Protein AF-0000000083214725 (afdb_homodimer)

Radius of gyration: 31.29 Å; Cα contacts (8 Å, |Δi|>4): 418; chains: 2; bounding box: 48×123×100 Å

InterPro domains:
  IPR000529 Small ribosomal subunit protein bS6 [PF01250] (6-97)
  IPR014717 Translation elongation factor EF1B/small ribosomal subunit protein bS6 [G3DSA:3.30.70.60] (1-116)
  IPR035980 Small ribosomal subunit protein bS6 superfamily [SSF54995] (1-102)

Foldseek 3Di:
DFKKKKKFWFADDPDCVVVVVLVVVLQCLQVVQPKFWDDKDWPAKDFDPPLQDQVPDDPVRDGITTIMMTMMGHDPVSVVVSVVVLVPDRGTRDMFMDGPPDDPPPRVPPPPCVVPPVVPPVPPVPPPPPVPPPDDVDDPDDDD/DFKKKKKFWFADDPDCVVVVVLVVVLQCLQVVQPKFWDDKDWPAKDFDPDQQDQVPDDPVRDGITTIMMTMMGHDPVSVVVSVVVLVPDRGTRDMAMDGPPDDPPPRVPPPPCVVPPVPVPVPPVPPPPPVPPPPDPPPDDPPD

Solvent-accessible surface area (backbone atoms only — not comparable to full-atom values): 17381 Å² total; per-residue (Å²): 119,53,43,32,39,36,42,37,31,26,62,68,64,99,55,63,62,68,56,52,50,52,53,48,52,56,51,48,53,41,42,75,71,74,21,45,78,74,44,77,45,78,77,44,78,40,72,45,90,56,65,43,64,37,83,92,57,59,94,82,30,43,60,53,25,34,34,35,37,38,33,31,30,40,54,70,69,58,50,50,50,51,52,53,50,49,70,71,33,83,56,42,61,44,74,49,66,40,61,59,85,56,69,81,76,71,55,76,62,77,71,69,76,63,70,70,59,74,73,65,74,62,72,65,77,73,65,71,72,75,72,71,84,61,68,80,75,63,79,86,67,66,98,119,119,53,44,33,40,37,40,36,31,24,61,68,64,99,56,63,62,67,57,52,50,52,53,47,51,55,50,48,54,42,42,75,70,75,23,45,78,76,45,76,44,80,76,45,78,39,71,46,92,56,67,43,64,37,82,94,55,62,94,82,31,44,60,53,26,34,32,34,35,37,34,31,29,41,53,70,68,58,51,53,52,51,52,52,51,49,69,73,33,85,54,41,60,42,74,48,76,41,65,60,84,56,68,80,74,76,61,78,64,76,72,68,75,58,74,69,61,76,73,66,74,64,74,66,76,73,66,72,74,76,72,72,84,61,69,77,74,64,70,69,69,76,73,117

pLDDT: mean 73.65, std 27.85, range [25.89, 98.69]

Sequence (288 aa):
MPLYSLSCLALHYSTYTPLRSLVHTAATLVESNGGLVRQIDYLGRRNTPQRIRAPGLVPGGVGEADYWTMQFDANPPTVRELTNRLRVDPRVLRHTTLLVGSKLRDVVAPQWNTTLRPSLRLPNDDEKVDTHQRALDHDHATSQMPLYSLSCLALHYSTYTPLRSLVHTAATLVESNGGLVRQIDYLGRRNTPQRIRAPGLVPGGVGEADYWTMQFDANPPTVRELTNRLRVDPRVLRHTTLLVGSKLRDVVAPQWNTTLRPSLRLPNDDEKVDTHQRALDHDHATSQ

Organism: NCBI:txid56615

Secondary structure (DSSP, 8-state):
--EEEEEEEEE--SSSHHHHHHHHHHHHHHHHTT-EEEEEEEEEEEEEEEEE--TT--TT-EEEEEEEEEEEE--HHHHHHHHHHHHH-TTEEEEEEEETTS-GGG-------TT---------TT--------TT--------/--EEEEEEEEE--SSSHHHHHHHHHHHHHHHHTT-EEEEEEEEEEEEEEEEE--TT--TT-EEEEEEEEEEEE--HHHHHHHHHHHHH-TTEEEEEEEETTS-GGG-------TT---------TT--------GGGGGGSTT-

Nearest PDB structures (foldseek):
  8d8k-assembly1_F  TM=8.330E-01  e=3.316E-09  Saccharomyces cerevisiae
  8apo-assembly1_Bf  TM=8.291E-01  e=3.316E-09  Polytomella magna
  9fia-assembly1_B6  TM=7.982E-01  e=1.772E-07  Toxoplasma gondii
  5mmm-assembly1_f  TM=8.702E-01  e=2.266E-06  Spinacia oleracea
  7aor-assembly1_b  TM=7.851E-01  e=9.491E-07  Trypanosoma cruzi strain CL Brener

Structure (mmCIF, N/CA/C/O backbone):
data_AF-0000000083214725-model_v1
#
loop_
_entity.id
_entity.type
_entity.pdbx_description
1 polymer 'Ribosomal protein S6'
#
loop_
_atom_site.group_PDB
_atom_site.id
_atom_site.type_symbol
_atom_site.label_atom_id
_atom_site.label_alt_id
_atom_site.label_comp_id
_atom_site.label_asym_id
_atom_site.label_entity_id
_atom_site.label_seq_id
_atom_site.pdbx_PDB_ins_code
_atom_site.Cartn_x
_atom_site.Cartn_y
_atom_site.Cartn_z
_atom_site.occupancy
_atom_site.B_iso_or_equiv
_atom_site.auth_seq_id
_atom_site.auth_comp_id
_atom_site.auth_asym_id
_atom_site.auth_atom_id
_atom_site.pdbx_PDB_model_num
ATOM 1 N N . MET A 1 1 ? 16.812 -3.115 -6.156 1 88.44 1 MET A N 1
ATOM 2 C CA . MET A 1 1 ? 16.359 -2.246 -5.074 1 88.44 1 MET A CA 1
ATOM 3 C C . MET A 1 1 ? 15 -2.689 -4.547 1 88.44 1 MET A C 1
ATOM 5 O O . MET A 1 1 ? 14.133 -3.092 -5.324 1 88.44 1 MET A O 1
ATOM 9 N N . PRO A 1 2 ? 14.852 -2.67 -3.193 1 90.81 2 PRO A N 1
ATOM 10 C CA . PRO A 1 2 ? 13.578 -3.145 -2.643 1 90.81 2 PRO A CA 1
ATOM 11 C C . PRO A 1 2 ? 12.406 -2.244 -3.012 1 90.81 2 PRO A C 1
ATOM 13 O O . PRO A 1 2 ? 12.578 -1.039 -3.205 1 90.81 2 PRO A O 1
ATOM 16 N N . LEU A 1 3 ? 11.258 -2.879 -3.102 1 93.81 3 LEU A N 1
ATOM 17 C CA . LEU A 1 3 ? 10.023 -2.17 -3.414 1 93.81 3 LEU A CA 1
ATOM 18 C C . LEU A 1 3 ? 9.258 -1.819 -2.139 1 93.81 3 LEU A C 1
ATOM 20 O O . LEU A 1 3 ? 9.023 -2.686 -1.296 1 93.81 3 LEU A O 1
ATOM 24 N N . TYR A 1 4 ? 8.867 -0.537 -2.078 1 94.81 4 TYR A N 1
ATOM 25 C CA . TYR A 1 4 ? 8.109 -0.053 -0.925 1 94.81 4 TYR A CA 1
ATOM 26 C C . TYR A 1 4 ? 6.766 0.52 -1.353 1 94.81 4 TYR A C 1
ATOM 28 O O . TYR A 1 4 ? 6.609 0.966 -2.49 1 94.81 4 TYR A O 1
ATOM 36 N N . SER A 1 5 ? 5.875 0.45 -0.336 1 93.88 5 SER A N 1
ATOM 37 C CA . SER A 1 5 ? 4.574 1.097 -0.468 1 93.88 5 SER A CA 1
ATOM 38 C C . SER A 1 5 ? 4.332 2.092 0.663 1 93.88 5 SER A C 1
ATOM 40 O O . SER A 1 5 ? 4.309 1.712 1.836 1 93.88 5 SER A O 1
ATOM 42 N N . LEU A 1 6 ? 4.195 3.342 0.27 1 95.94 6 LEU A N 1
ATOM 43 C CA . LEU A 1 6 ? 3.889 4.41 1.218 1 95.94 6 LEU A CA 1
ATOM 44 C C . LEU A 1 6 ? 2.406 4.762 1.175 1 95.94 6 LEU A C 1
ATOM 46 O O . LEU A 1 6 ? 1.851 5 0.099 1 95.94 6 LEU A O 1
ATOM 50 N N . SER A 1 7 ? 1.721 4.715 2.342 1 94.75 7 SER A N 1
ATOM 51 C CA . SER A 1 7 ? 0.388 5.277 2.539 1 94.75 7 SER A CA 1
ATOM 52 C C . SER A 1 7 ? 0.433 6.496 3.455 1 94.75 7 SER A C 1
ATOM 54 O O . SER A 1 7 ? 0.991 6.434 4.555 1 94.75 7 SER A O 1
ATOM 56 N N . CYS A 1 8 ? -0.178 7.602 2.969 1 95.5 8 CYS A N 1
ATOM 57 C CA . CYS A 1 8 ? -0.046 8.852 3.711 1 95.5 8 CYS A CA 1
ATOM 58 C C . CYS A 1 8 ? -1.373 9.602 3.76 1 95.5 8 CYS A C 1
ATOM 60 O O . CYS A 1 8 ? -2.078 9.688 2.752 1 95.5 8 CYS A O 1
ATOM 62 N N . LEU A 1 9 ? -1.735 10.07 4.969 1 94.75 9 LEU A N 1
ATOM 63 C CA . LEU A 1 9 ? -2.852 10.977 5.207 1 94.75 9 LEU A CA 1
ATOM 64 C C . LEU A 1 9 ? -2.354 12.398 5.453 1 94.75 9 LEU A C 1
ATOM 66 O O . LEU A 1 9 ? -1.576 12.633 6.383 1 94.75 9 LEU A O 1
ATOM 70 N N . ALA A 1 10 ? -2.787 13.289 4.602 1 95.56 10 ALA A N 1
ATOM 71 C CA . ALA A 1 10 ? -2.336 14.672 4.691 1 95.56 10 ALA A CA 1
ATOM 72 C C . ALA A 1 10 ? -3.504 15.609 4.988 1 95.56 10 ALA A C 1
ATOM 74 O O . ALA A 1 10 ? -4.641 15.336 4.602 1 95.56 10 ALA A O 1
ATOM 75 N N . LEU A 1 11 ? -3.225 16.719 5.656 1 93.38 11 LEU A N 1
ATOM 76 C CA . LEU A 1 11 ? -4.211 17.766 5.902 1 93.38 11 LEU A CA 1
ATOM 77 C C . LEU A 1 11 ? -4.824 18.25 4.594 1 93.38 11 LEU A C 1
ATOM 79 O O . LEU A 1 11 ? -4.121 18.422 3.596 1 93.38 11 LEU A O 1
ATOM 83 N N . HIS A 1 12 ? -6.133 18.422 4.703 1 93.81 12 HIS A N 1
ATOM 84 C CA . HIS A 1 12 ? -6.832 18.984 3.553 1 93.81 12 HIS A CA 1
ATOM 85 C C . HIS A 1 12 ? -6.848 20.5 3.609 1 93.81 12 HIS A C 1
ATOM 87 O O . HIS A 1 12 ? -7.211 21.078 4.633 1 93.81 12 HIS A O 1
ATOM 93 N N . TYR A 1 13 ? -6.414 21.141 2.494 1 93.12 13 TYR A N 1
ATOM 94 C CA . TYR A 1 13 ? -6.465 22.594 2.363 1 93.12 13 TYR A CA 1
ATOM 95 C C . TYR A 1 13 ? -7.457 23.016 1.286 1 93.12 13 TYR A C 1
ATOM 97 O O . TYR A 1 13 ? -7.992 22.172 0.565 1 93.12 13 TYR A O 1
ATOM 105 N N . SER A 1 14 ? -7.707 24.312 1.153 1 93.81 14 SER A N 1
ATOM 106 C CA . SER A 1 14 ? -8.633 24.859 0.174 1 93.81 14 SER A CA 1
ATOM 107 C C . SER A 1 14 ? -8.133 24.641 -1.249 1 93.81 14 SER A C 1
ATOM 109 O O . SER A 1 14 ? -8.922 24.562 -2.189 1 93.81 14 SER A O 1
ATOM 111 N N . THR A 1 15 ? -6.809 24.578 -1.413 1 94.94 15 THR A N 1
ATOM 112 C CA . THR A 1 15 ? -6.203 24.281 -2.707 1 94.94 15 THR A CA 1
ATOM 113 C C . THR A 1 15 ? -5.398 22.984 -2.645 1 94.94 15 THR A C 1
ATOM 115 O O . THR A 1 15 ? -5.094 22.484 -1.558 1 94.94 15 THR A O 1
ATOM 118 N N . TYR A 1 16 ? -5.137 22.469 -3.834 1 95.25 16 TYR A N 1
ATOM 119 C CA . TYR A 1 16 ? -4.371 21.219 -3.879 1 95.25 16 TYR A CA 1
ATOM 120 C C . TYR A 1 16 ? -2.875 21.5 -3.959 1 95.25 16 TYR A C 1
ATOM 122 O O . TYR A 1 16 ? -2.062 20.578 -3.975 1 95.25 16 TYR A O 1
ATOM 130 N N . THR A 1 17 ? -2.51 22.766 -3.98 1 96.88 17 THR A N 1
ATOM 131 C CA . THR A 1 17 ? -1.113 23.141 -4.152 1 96.88 17 THR A CA 1
ATOM 132 C C . THR A 1 17 ? -0.251 22.562 -3.037 1 96.88 17 THR A C 1
ATOM 134 O O . THR A 1 17 ? 0.785 21.953 -3.305 1 96.88 17 THR A O 1
ATOM 137 N N . PRO A 1 18 ? -0.649 22.688 -1.691 1 96.94 18 PRO A N 1
ATOM 138 C CA . PRO A 1 18 ? 0.191 22.109 -0.64 1 96.94 18 PRO A CA 1
ATOM 139 C C . PRO A 1 18 ? 0.335 20.594 -0.77 1 96.94 18 PRO A C 1
ATOM 141 O O . PRO A 1 18 ? 1.423 20.062 -0.554 1 96.94 18 PRO A O 1
ATOM 144 N N . LEU A 1 19 ? -0.721 19.891 -1.118 1 97.38 19 LEU A N 1
ATOM 145 C CA . LEU A 1 19 ? -0.661 18.438 -1.303 1 97.38 19 LEU A CA 1
ATOM 146 C C . LEU A 1 19 ? 0.27 18.078 -2.455 1 97.38 19 LEU A C 1
ATOM 148 O O . LEU A 1 19 ? 1.082 17.156 -2.336 1 97.38 19 LEU A O 1
ATOM 152 N N . ARG A 1 20 ? 0.099 18.75 -3.578 1 97.94 20 ARG A N 1
ATOM 153 C CA . ARG A 1 20 ? 0.957 18.484 -4.73 1 97.94 20 ARG A CA 1
ATOM 154 C C . ARG A 1 20 ? 2.426 18.688 -4.375 1 97.94 20 ARG A C 1
ATOM 156 O O . ARG A 1 20 ? 3.281 17.891 -4.777 1 97.94 20 ARG A O 1
ATOM 163 N N . SER A 1 21 ? 2.668 19.797 -3.678 1 98.12 21 SER A N 1
ATOM 164 C CA . SER A 1 21 ? 4.035 20.078 -3.258 1 98.12 21 SER A CA 1
ATOM 165 C C . SER A 1 21 ? 4.57 18.984 -2.338 1 98.12 21 SER A C 1
ATOM 167 O O . SER A 1 21 ? 5.723 18.578 -2.463 1 98.12 21 SER A O 1
ATOM 169 N N . LEU A 1 22 ? 3.773 18.484 -1.403 1 98.12 22 LEU A N 1
ATOM 170 C CA . LEU A 1 22 ? 4.141 17.406 -0.491 1 98.12 22 LEU A CA 1
ATOM 171 C C . LEU A 1 22 ? 4.508 16.141 -1.263 1 98.12 22 LEU A C 1
ATOM 173 O O . LEU A 1 22 ? 5.559 15.547 -1.018 1 98.12 22 LEU A O 1
ATOM 177 N N . VAL A 1 23 ? 3.668 15.75 -2.189 1 98.38 23 VAL A N 1
ATOM 178 C CA . VAL A 1 23 ? 3.875 14.555 -2.998 1 98.38 23 VAL A CA 1
ATOM 179 C C . VAL A 1 23 ? 5.141 14.711 -3.84 1 98.38 23 VAL A C 1
ATOM 181 O O . VAL A 1 23 ? 5.945 13.781 -3.941 1 98.38 23 VAL A O 1
ATOM 184 N N . HIS A 1 24 ? 5.254 15.898 -4.398 1 98.25 24 HIS A N 1
ATOM 185 C CA . HIS A 1 24 ? 6.434 16.172 -5.215 1 98.25 24 HIS A CA 1
ATOM 186 C C . HIS A 1 24 ? 7.711 16.078 -4.391 1 98.25 24 HIS A C 1
ATOM 188 O O . HIS A 1 24 ? 8.711 15.516 -4.84 1 98.25 24 HIS A O 1
ATOM 194 N N . THR A 1 25 ? 7.699 16.641 -3.244 1 97.94 25 THR A N 1
ATOM 195 C CA . THR A 1 25 ? 8.859 16.609 -2.363 1 97.94 25 THR A CA 1
ATOM 196 C C . THR A 1 25 ? 9.219 15.172 -1.996 1 97.94 25 THR A C 1
ATOM 198 O O . THR A 1 25 ? 10.391 14.797 -2.012 1 97.94 25 THR A O 1
ATOM 201 N N . ALA A 1 26 ? 8.211 14.391 -1.646 1 98.62 26 ALA A N 1
ATOM 202 C CA . ALA A 1 26 ? 8.438 12.984 -1.318 1 98.62 26 ALA A CA 1
ATOM 203 C C . ALA A 1 26 ? 9.039 12.234 -2.504 1 98.62 26 ALA A C 1
ATOM 205 O O . ALA A 1 26 ? 10.016 11.5 -2.35 1 98.62 26 ALA A O 1
ATOM 206 N N . ALA A 1 27 ? 8.492 12.453 -3.705 1 98.69 27 ALA A N 1
ATOM 207 C CA . ALA A 1 27 ? 8.961 11.797 -4.922 1 98.69 27 ALA A CA 1
ATOM 208 C C . ALA A 1 27 ? 10.391 12.219 -5.25 1 98.69 27 ALA A C 1
ATOM 210 O O . ALA A 1 27 ? 11.227 11.375 -5.59 1 98.69 27 ALA A O 1
ATOM 211 N N . THR A 1 28 ? 10.633 13.508 -5.148 1 98.56 28 THR A N 1
ATOM 212 C CA . THR A 1 28 ? 11.953 14.047 -5.473 1 98.56 28 THR A CA 1
ATOM 213 C C . THR A 1 28 ? 13.008 13.492 -4.527 1 98.56 28 THR A C 1
ATOM 215 O O . THR A 1 28 ? 14.133 13.195 -4.949 1 98.56 28 THR A O 1
ATOM 218 N N . LEU A 1 29 ? 12.648 13.352 -3.26 1 98.56 29 LEU A N 1
ATOM 219 C CA . LEU A 1 29 ? 13.578 12.781 -2.291 1 98.56 29 LEU A CA 1
ATOM 220 C C . LEU A 1 29 ? 13.992 11.367 -2.699 1 98.56 29 LEU A C 1
ATOM 222 O O . LEU A 1 29 ? 15.18 11.031 -2.662 1 98.56 29 LEU A O 1
ATOM 226 N N . VAL A 1 30 ? 13.039 10.531 -3.1 1 98.56 30 VAL A N 1
ATOM 227 C CA . VAL A 1 30 ? 13.305 9.156 -3.514 1 98.56 30 VAL A CA 1
ATOM 228 C C . VAL A 1 30 ? 14.203 9.148 -4.75 1 98.56 30 VAL A C 1
ATOM 230 O O . VAL A 1 30 ? 15.219 8.453 -4.781 1 98.56 30 VAL A O 1
ATOM 233 N N . GLU A 1 31 ? 13.875 9.961 -5.684 1 98.31 31 GLU A N 1
ATOM 234 C CA . GLU A 1 31 ? 14.586 9.969 -6.965 1 98.31 31 GLU A CA 1
ATOM 235 C C . GLU A 1 31 ? 15.977 10.562 -6.824 1 98.31 31 GLU A C 1
ATOM 237 O O . GLU A 1 31 ? 16.922 10.094 -7.461 1 98.31 31 GLU A O 1
ATOM 242 N N . SER A 1 32 ? 16.156 11.57 -6.02 1 98.12 32 SER A N 1
ATOM 243 C CA . SER A 1 32 ? 17.453 12.219 -5.82 1 98.12 32 SER A CA 1
ATOM 244 C C . SER A 1 32 ? 18.438 11.289 -5.117 1 98.12 32 SER A C 1
ATOM 246 O O . SER A 1 32 ? 19.641 11.484 -5.191 1 98.12 32 SER A O 1
ATOM 248 N N . ASN A 1 33 ? 17.938 10.281 -4.457 1 97.69 33 ASN A N 1
ATOM 249 C CA . ASN A 1 33 ? 18.781 9.328 -3.746 1 97.69 33 ASN A CA 1
ATOM 250 C C . ASN A 1 33 ? 18.906 8.016 -4.512 1 97.69 33 ASN A C 1
ATOM 252 O O . ASN A 1 33 ? 19.219 6.973 -3.92 1 97.69 33 ASN A O 1
ATOM 256 N N . GLY A 1 34 ? 18.594 8.047 -5.793 1 97.12 34 GLY A N 1
ATOM 257 C CA . GLY A 1 34 ? 18.812 6.914 -6.672 1 97.12 34 GLY A CA 1
ATOM 258 C C . GLY A 1 34 ? 17.656 5.949 -6.715 1 97.12 34 GLY A C 1
ATOM 259 O O . GLY A 1 34 ? 17.766 4.855 -7.277 1 97.12 34 GLY A O 1
ATOM 260 N N . GLY A 1 35 ? 16.547 6.332 -6.082 1 98.06 35 GLY A N 1
ATOM 261 C CA . GLY A 1 35 ? 15.359 5.496 -6.125 1 98.06 35 GLY A CA 1
ATOM 262 C C . GLY A 1 35 ? 14.5 5.742 -7.352 1 98.06 35 GLY A C 1
ATOM 263 O O . GLY A 1 35 ? 14.812 6.605 -8.172 1 98.06 35 GLY A O 1
ATOM 264 N N . LEU A 1 36 ? 13.484 4.898 -7.508 1 97.44 36 LEU A N 1
ATOM 265 C CA . LEU A 1 36 ? 12.539 5 -8.617 1 97.44 36 LEU A CA 1
ATOM 266 C C . LEU A 1 36 ? 11.102 5.008 -8.109 1 97.44 36 LEU A C 1
ATOM 268 O O . LEU A 1 36 ? 10.688 4.09 -7.398 1 97.44 36 LEU A O 1
ATOM 272 N N . VAL A 1 37 ? 10.391 6.074 -8.508 1 97.94 37 VAL A N 1
ATOM 273 C CA . VAL A 1 37 ? 8.969 6.133 -8.188 1 97.94 37 VAL A CA 1
ATOM 274 C C . VAL A 1 37 ? 8.172 5.391 -9.258 1 97.94 37 VAL A C 1
ATOM 276 O O . VAL A 1 37 ? 8.219 5.75 -10.438 1 97.94 37 VAL A O 1
ATOM 279 N N . ARG A 1 38 ? 7.484 4.395 -8.828 1 95.56 38 ARG A N 1
ATOM 280 C CA . ARG A 1 38 ? 6.77 3.543 -9.773 1 95.56 38 ARG A CA 1
ATOM 281 C C . ARG A 1 38 ? 5.348 4.047 -10 1 95.56 38 ARG A C 1
ATOM 283 O O . ARG A 1 38 ? 4.832 3.982 -11.117 1 95.56 38 ARG A O 1
ATOM 290 N N . GLN A 1 39 ? 4.754 4.434 -8.891 1 94.75 39 GLN A N 1
ATOM 291 C CA . GLN A 1 39 ? 3.355 4.832 -8.969 1 94.75 39 GLN A CA 1
ATOM 292 C C . GLN A 1 39 ? 2.979 5.754 -7.812 1 94.75 39 GLN A C 1
ATOM 294 O O . GLN A 1 39 ? 3.426 5.551 -6.684 1 94.75 39 GLN A O 1
ATOM 299 N N . ILE A 1 40 ? 2.164 6.797 -8.188 1 96.5 40 ILE A N 1
ATOM 300 C CA . ILE A 1 40 ? 1.549 7.652 -7.184 1 96.5 40 ILE A CA 1
ATOM 301 C C . ILE A 1 40 ? 0.036 7.688 -7.391 1 96.5 40 ILE A C 1
ATOM 303 O O . ILE A 1 40 ? -0.439 7.887 -8.508 1 96.5 40 ILE A O 1
ATOM 307 N N . ASP A 1 41 ? -0.685 7.461 -6.297 1 94.94 41 ASP A N 1
ATOM 308 C CA . ASP A 1 41 ? -2.141 7.48 -6.395 1 94.94 41 ASP A CA 1
ATOM 309 C C . ASP A 1 41 ? -2.75 8.406 -5.344 1 94.94 41 ASP A C 1
ATOM 311 O O . ASP A 1 41 ? -2.338 8.391 -4.184 1 94.94 41 ASP A O 1
ATOM 315 N N . TYR A 1 42 ? -3.664 9.242 -5.844 1 95.19 42 TYR A N 1
ATOM 316 C CA . TYR A 1 42 ? -4.527 10 -4.945 1 95.19 42 TYR A CA 1
ATOM 317 C C . TYR A 1 42 ? -5.848 9.281 -4.719 1 95.19 42 TYR A C 1
ATOM 319 O O . TYR A 1 42 ? -6.586 9 -5.668 1 95.19 42 TYR A O 1
ATOM 327 N N . LEU A 1 43 ? -6.117 8.891 -3.465 1 93.75 43 LEU A N 1
ATOM 328 C CA . LEU A 1 43 ? -7.289 8.078 -3.158 1 93.75 43 LEU A CA 1
ATOM 329 C C . LEU A 1 43 ? -8.469 8.961 -2.75 1 93.75 43 LEU A C 1
ATOM 331 O O . LEU A 1 43 ? -9.555 8.453 -2.453 1 93.75 43 LEU A O 1
ATOM 335 N N . GLY A 1 44 ? -8.25 10.281 -2.627 1 92.5 44 GLY A N 1
ATOM 336 C CA . GLY A 1 44 ? -9.328 11.227 -2.344 1 92.5 44 GLY A CA 1
ATOM 337 C C . GLY A 1 44 ? -9.344 11.688 -0.902 1 92.5 44 GLY A C 1
ATOM 338 O O . GLY A 1 44 ? -8.469 11.336 -0.116 1 92.5 44 GLY A O 1
ATOM 339 N N . ARG A 1 45 ? -10.32 12.641 -0.692 1 93.31 45 ARG A N 1
ATOM 340 C CA . ARG A 1 45 ? -10.578 13.125 0.657 1 93.31 45 ARG A CA 1
ATOM 341 C C . ARG A 1 45 ? -11.492 12.172 1.42 1 93.31 45 ARG A C 1
ATOM 343 O O . ARG A 1 45 ? -12.531 11.758 0.912 1 93.31 45 ARG A O 1
ATOM 350 N N . ARG A 1 46 ? -11.023 11.781 2.617 1 90.5 46 ARG A N 1
ATOM 351 C CA . ARG A 1 46 ? -11.773 10.805 3.395 1 90.5 46 ARG A CA 1
ATOM 352 C C . ARG A 1 46 ? -11.82 11.188 4.867 1 90.5 46 ARG A C 1
ATOM 354 O O . ARG A 1 46 ? -10.961 11.93 5.348 1 90.5 46 ARG A O 1
ATOM 361 N N . ASN A 1 47 ? -12.82 10.586 5.473 1 87.44 47 ASN A N 1
ATOM 362 C CA . ASN A 1 47 ? -12.891 10.766 6.922 1 87.44 47 ASN A CA 1
ATOM 363 C C . ASN A 1 47 ? -11.75 10.031 7.629 1 87.44 47 ASN A C 1
ATOM 365 O O . ASN A 1 47 ? -11.367 8.93 7.227 1 87.44 47 ASN A O 1
ATOM 369 N N . THR A 1 48 ? -11.227 10.625 8.617 1 86.19 48 THR A N 1
ATOM 370 C CA . THR A 1 48 ? -10.195 9.977 9.414 1 86.19 48 THR A CA 1
ATOM 371 C C . THR A 1 48 ? -10.812 9.008 10.414 1 86.19 48 THR A C 1
ATOM 373 O O . THR A 1 48 ? -11.906 9.258 10.93 1 86.19 48 THR A O 1
ATOM 376 N N . PRO A 1 49 ? -10.312 7.715 10.523 1 75 49 PRO A N 1
ATOM 377 C CA . PRO A 1 49 ? -10.898 6.77 11.469 1 75 49 PRO A CA 1
ATOM 378 C C . PRO A 1 49 ? -10.977 7.328 12.891 1 75 49 PRO A C 1
ATOM 380 O O . PRO A 1 49 ? -12 7.16 13.562 1 75 49 PRO A O 1
ATOM 383 N N . GLN A 1 50 ? -10.047 7.578 13.617 1 70.56 50 GLN A N 1
ATOM 384 C CA . GLN A 1 50 ? -10 8.227 14.93 1 70.56 50 GLN A CA 1
ATOM 385 C C . GLN A 1 50 ? -9.461 9.648 14.812 1 70.56 50 GLN A C 1
ATOM 387 O O . GLN A 1 50 ? -8.695 9.961 13.898 1 70.56 50 GLN A O 1
ATOM 392 N N . ARG A 1 51 ? -10.148 10.57 15.516 1 64.62 51 ARG A N 1
ATOM 393 C CA . ARG A 1 51 ? -9.625 11.938 15.477 1 64.62 51 ARG A CA 1
ATOM 394 C C . ARG A 1 51 ? -8.109 11.953 15.64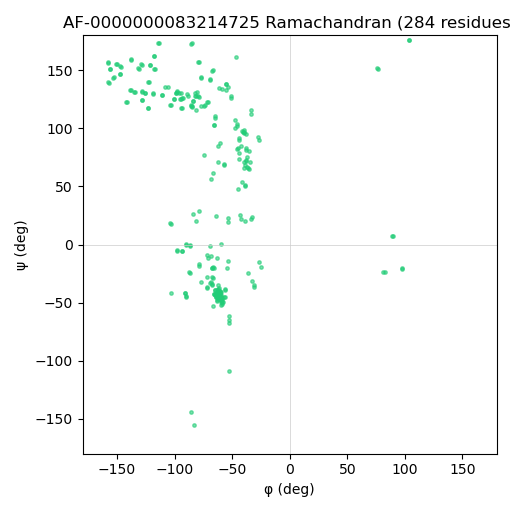1 1 64.62 51 ARG A C 1
ATOM 396 O O . ARG A 1 51 ? -7.586 11.516 16.672 1 64.62 51 ARG A O 1
ATOM 403 N N . ILE A 1 52 ? -7.531 11.867 14.438 1 68.38 52 ILE A N 1
ATOM 404 C CA . ILE A 1 52 ? -6.074 11.906 14.422 1 68.38 52 ILE A CA 1
ATOM 405 C C . ILE A 1 52 ? -5.594 13.273 14.922 1 68.38 52 ILE A C 1
ATOM 407 O O . ILE A 1 52 ? -6.109 14.312 14.508 1 68.38 52 ILE A O 1
ATOM 411 N N . ARG A 1 53 ? -5.008 13.227 16.109 1 61.16 53 ARG A N 1
ATOM 412 C CA . ARG A 1 53 ? -4.445 14.461 16.641 1 61.16 53 ARG A CA 1
ATOM 413 C C . ARG A 1 53 ? -3.271 14.938 15.789 1 61.16 53 ARG A C 1
ATOM 415 O O . ARG A 1 53 ? -2.381 14.156 15.453 1 61.16 53 ARG A O 1
ATOM 422 N N . ALA A 1 54 ? -3.443 15.961 14.914 1 57.03 54 ALA A N 1
ATOM 423 C CA . ALA A 1 54 ? -2.301 16.531 14.211 1 57.03 54 ALA A CA 1
ATOM 424 C C . ALA A 1 54 ? -1.268 17.078 15.195 1 57.03 54 ALA A C 1
ATOM 426 O O . ALA A 1 54 ? -1.623 17.578 16.266 1 57.03 54 ALA A O 1
ATOM 427 N N . PRO A 1 55 ? 0.028 16.719 14.906 1 52.91 55 PRO A N 1
ATOM 428 C CA . PRO A 1 55 ? 0.982 17.453 15.742 1 52.91 55 PRO A CA 1
ATOM 429 C C . PRO A 1 55 ? 0.74 18.953 15.719 1 52.91 55 PRO A C 1
ATOM 431 O O . PRO A 1 55 ? 0.591 19.547 14.648 1 52.91 55 PRO A O 1
ATOM 434 N N . GLY A 1 56 ? 0.584 19.625 16.875 1 51.53 56 GLY A N 1
ATOM 435 C CA . GLY A 1 56 ? 0.458 21.062 17.078 1 51.53 56 GLY A CA 1
ATOM 436 C C . GLY A 1 56 ? -0.954 21.578 16.859 1 51.53 56 GLY A C 1
ATOM 437 O O . GLY A 1 56 ? -1.211 22.781 16.969 1 51.53 56 GLY A O 1
ATOM 438 N N . LEU A 1 57 ? -1.702 20.828 16.078 1 52.09 57 LEU A N 1
ATOM 439 C CA . LEU A 1 57 ? -2.938 21.484 15.648 1 52.09 57 LEU A CA 1
ATOM 440 C C . LEU A 1 57 ? -4.035 21.297 16.688 1 52.09 57 LEU A C 1
ATOM 442 O O . LEU A 1 57 ? -3.83 20.609 17.703 1 52.09 57 LEU A O 1
ATOM 446 N N . VAL A 1 58 ? -5.453 21.125 16.109 1 53.03 58 VAL A N 1
ATOM 447 C CA . VAL A 1 58 ? -6.777 21.547 16.578 1 53.03 58 VAL A CA 1
ATOM 448 C C . VAL A 1 58 ? -7.293 20.562 17.625 1 53.03 58 VAL A C 1
ATOM 450 O O . VAL A 1 58 ? -7.156 19.344 17.469 1 53.03 58 VAL A O 1
ATOM 453 N N . PRO A 1 59 ? -7.496 20.938 18.875 1 55.62 59 PRO A N 1
ATOM 454 C CA . PRO A 1 59 ? -8.078 20.156 19.969 1 55.62 59 PRO A CA 1
ATOM 455 C C . PRO A 1 59 ? -9.109 19.141 19.484 1 55.62 59 PRO A C 1
ATOM 457 O O . PRO A 1 59 ? -9.258 18.078 20.078 1 55.62 59 PRO A O 1
ATOM 460 N N . GLY A 1 60 ? -9.867 19.438 18.531 1 59.5 60 GLY A N 1
ATOM 461 C CA . GLY A 1 60 ? -10.992 18.609 18.141 1 59.5 60 GLY A CA 1
ATOM 462 C C . GLY A 1 60 ? -10.617 17.516 17.172 1 59.5 60 GLY A C 1
ATOM 463 O O . GLY A 1 60 ? -11.43 16.625 16.875 1 59.5 60 GLY A O 1
ATOM 464 N N . GLY A 1 61 ? -9.297 17.391 16.734 1 72.62 61 GLY A N 1
ATOM 465 C CA . GLY A 1 61 ? -8.852 16.359 15.805 1 72.62 61 GLY A CA 1
ATOM 466 C C . GLY A 1 61 ? -9.242 16.641 14.367 1 72.62 61 GLY A C 1
ATOM 467 O O . GLY A 1 61 ? -10.031 17.547 14.102 1 72.62 61 GLY A O 1
ATOM 468 N N . VAL A 1 62 ? -8.523 16.203 13.516 1 81.25 62 VAL A N 1
ATOM 469 C CA . VAL A 1 62 ? -8.797 16.359 12.086 1 81.25 62 VAL A CA 1
ATOM 470 C C . VAL A 1 62 ? -9.742 15.258 11.617 1 81.25 62 VAL A C 1
ATOM 472 O O . VAL A 1 62 ? -9.438 14.078 11.758 1 81.25 62 VAL A O 1
ATOM 475 N N . GLY A 1 63 ? -10.945 15.719 11.133 1 85.81 63 GLY A N 1
ATOM 476 C CA . GLY A 1 63 ? -11.969 14.75 10.766 1 85.81 63 GLY A CA 1
ATOM 477 C C . GLY A 1 63 ? -11.828 14.242 9.344 1 85.81 63 GLY A C 1
ATOM 478 O O . GLY A 1 63 ? -12.406 13.219 8.984 1 85.81 63 GLY A O 1
ATOM 479 N N . GLU A 1 64 ? -11.164 15.094 8.508 1 91.19 64 GLU A N 1
ATOM 480 C CA . GLU A 1 64 ? -10.969 14.688 7.117 1 91.19 64 GLU A CA 1
ATOM 481 C C . GLU A 1 64 ? -9.516 14.875 6.688 1 91.19 64 GLU A C 1
ATOM 483 O O . GLU A 1 64 ? -8.82 15.75 7.203 1 91.19 64 GLU A O 1
ATOM 488 N N . ALA A 1 65 ? -9.109 14.07 5.781 1 93.88 65 ALA A N 1
ATOM 489 C CA . ALA A 1 65 ? -7.734 14.148 5.281 1 93.88 65 ALA A CA 1
ATOM 490 C C . ALA A 1 65 ? -7.66 13.695 3.826 1 93.88 65 ALA A C 1
ATOM 492 O O . ALA A 1 65 ? -8.57 13.023 3.33 1 93.88 65 ALA A O 1
ATOM 493 N N . ASP A 1 66 ? -6.668 14.164 3.119 1 96.12 66 ASP A N 1
ATOM 494 C CA . ASP A 1 66 ? -6.355 13.68 1.778 1 96.12 66 ASP A CA 1
ATOM 495 C C . ASP A 1 66 ? -5.496 12.414 1.836 1 96.12 66 ASP A C 1
ATOM 497 O O . ASP A 1 66 ? -4.402 12.43 2.404 1 96.12 66 ASP A O 1
ATOM 501 N N . TYR A 1 67 ? -6.027 11.352 1.189 1 95.12 67 TYR A N 1
ATOM 502 C CA . TYR A 1 67 ? -5.316 10.078 1.173 1 95.12 67 TYR A CA 1
ATOM 503 C C . TYR A 1 67 ? -4.547 9.898 -0.131 1 95.12 67 TYR A C 1
ATOM 505 O O . TYR A 1 67 ? -5.109 10.07 -1.217 1 95.12 67 TYR A O 1
ATOM 513 N N . TRP A 1 68 ? -3.211 9.516 0.046 1 96.5 68 TRP A N 1
ATOM 514 C CA . TRP A 1 68 ? -2.428 9.219 -1.149 1 96.5 68 TRP A CA 1
ATOM 515 C C . TRP A 1 68 ? -1.403 8.125 -0.873 1 96.5 68 TRP A C 1
ATOM 517 O O . TRP A 1 68 ? -1.023 7.898 0.278 1 96.5 68 TRP A O 1
ATOM 527 N N . THR A 1 69 ? -1.037 7.375 -1.962 1 96 69 THR A N 1
ATOM 528 C CA . THR A 1 69 ? -0.062 6.293 -1.864 1 96 69 THR A CA 1
ATOM 529 C C . THR A 1 69 ? 1.027 6.453 -2.92 1 96 69 THR A C 1
ATOM 531 O O . THR A 1 69 ? 0.816 7.102 -3.947 1 96 69 THR A O 1
ATOM 534 N N . MET A 1 70 ? 2.166 5.887 -2.605 1 97.56 70 MET A N 1
ATOM 535 C CA . MET A 1 70 ? 3.312 5.895 -3.508 1 97.56 70 MET A CA 1
ATOM 536 C C . MET A 1 70 ? 4.059 4.566 -3.451 1 97.56 70 MET A C 1
ATOM 538 O O . MET A 1 70 ? 4.398 4.086 -2.369 1 97.56 70 MET A O 1
ATOM 542 N N . GLN A 1 71 ? 4.176 3.943 -4.59 1 96.69 71 GLN A N 1
ATOM 543 C CA . GLN A 1 71 ? 5.047 2.779 -4.727 1 96.69 71 GLN A CA 1
ATOM 544 C C . GLN A 1 71 ? 6.398 3.168 -5.316 1 96.69 71 GLN A C 1
ATOM 546 O O . GLN A 1 71 ? 6.461 3.865 -6.332 1 96.69 71 GLN A O 1
ATOM 551 N N . PHE A 1 72 ? 7.492 2.699 -4.672 1 97.5 72 PHE A N 1
ATOM 552 C CA . PHE A 1 72 ? 8.805 3.148 -5.117 1 97.5 72 PHE A CA 1
ATOM 553 C C . PHE A 1 72 ? 9.883 2.139 -4.734 1 97.5 72 PHE A C 1
ATOM 555 O O . PHE A 1 72 ? 9.727 1.398 -3.762 1 97.5 72 PHE A O 1
ATOM 562 N N . ASP A 1 73 ? 10.906 2.113 -5.523 1 96.19 73 ASP A N 1
ATOM 563 C CA . ASP A 1 73 ? 12.125 1.38 -5.219 1 96.19 73 ASP A CA 1
ATOM 564 C C . ASP A 1 73 ? 13.148 2.277 -4.52 1 96.19 73 ASP A C 1
ATOM 566 O O . ASP A 1 73 ? 13.461 3.367 -5.004 1 96.19 73 ASP A O 1
ATOM 570 N N . ALA A 1 74 ? 13.625 1.841 -3.381 1 97.25 74 ALA A N 1
ATOM 571 C CA . ALA A 1 74 ? 14.609 2.654 -2.67 1 97.25 74 ALA A CA 1
ATOM 572 C C . ALA A 1 74 ? 15.438 1.802 -1.712 1 97.25 74 ALA A C 1
ATOM 574 O O . ALA A 1 74 ? 15 0.721 -1.303 1 97.25 74 ALA A O 1
ATOM 575 N N . ASN A 1 75 ? 16.656 2.34 -1.405 1 96.12 75 ASN A N 1
ATOM 576 C CA . ASN A 1 75 ? 17.453 1.714 -0.355 1 96.12 75 ASN A CA 1
ATOM 577 C C . ASN A 1 75 ? 16.953 2.107 1.033 1 96.12 75 ASN A C 1
ATOM 579 O O . ASN A 1 75 ? 16.266 3.119 1.189 1 96.12 75 ASN A O 1
ATOM 583 N N . PRO A 1 76 ? 17.234 1.322 2.049 1 95.44 76 PRO A N 1
ATOM 584 C CA . PRO A 1 76 ? 16.719 1.546 3.398 1 95.44 76 PRO A CA 1
ATOM 585 C C . PRO A 1 76 ? 17.062 2.926 3.947 1 95.44 76 PRO A C 1
ATOM 587 O O . PRO A 1 76 ? 16.219 3.59 4.551 1 95.44 76 PRO A O 1
ATOM 590 N N . PRO A 1 77 ? 18.25 3.469 3.715 1 97.25 77 PRO A N 1
ATOM 591 C CA . PRO A 1 77 ? 18.531 4.82 4.207 1 97.25 77 PRO A CA 1
ATOM 592 C C . PRO A 1 77 ? 17.609 5.875 3.605 1 97.25 77 PRO A C 1
ATOM 594 O O . PRO A 1 77 ? 17.188 6.801 4.301 1 97.25 77 PRO A O 1
ATOM 597 N N . THR A 1 78 ? 17.359 5.754 2.301 1 98 78 THR A N 1
ATOM 598 C CA . THR A 1 78 ? 16.453 6.684 1.635 1 98 78 THR A CA 1
ATOM 599 C C . THR A 1 78 ? 15.062 6.621 2.252 1 98 78 THR A C 1
ATOM 601 O O . THR A 1 78 ? 14.43 7.652 2.467 1 98 78 THR A O 1
ATOM 604 N N . VAL A 1 79 ? 14.602 5.391 2.564 1 97.62 79 VAL A N 1
ATOM 605 C CA . VAL A 1 79 ? 13.281 5.207 3.166 1 97.62 79 VAL A CA 1
ATOM 606 C C . VAL A 1 79 ? 13.25 5.844 4.555 1 97.62 79 VAL A C 1
ATOM 608 O O . VAL A 1 79 ? 12.273 6.5 4.922 1 97.62 79 VAL A O 1
ATOM 611 N N . ARG A 1 80 ? 14.305 5.656 5.312 1 97.44 80 ARG A N 1
ATOM 612 C CA . ARG A 1 80 ? 14.398 6.27 6.637 1 97.44 80 ARG A CA 1
ATOM 613 C C . ARG A 1 80 ? 14.336 7.789 6.543 1 97.44 80 ARG A C 1
ATOM 615 O O . ARG A 1 80 ? 13.641 8.438 7.328 1 97.44 80 ARG A O 1
ATOM 622 N N . GLU A 1 81 ? 15.039 8.297 5.586 1 97.88 81 GLU A N 1
ATOM 623 C CA . GLU A 1 81 ? 15.016 9.742 5.383 1 97.88 81 GLU A CA 1
ATOM 624 C C . GLU A 1 81 ? 13.617 10.227 5.016 1 97.88 81 GLU A C 1
ATOM 626 O O . GLU A 1 81 ? 13.148 11.242 5.539 1 97.88 81 GLU A O 1
ATOM 631 N N . LEU A 1 82 ? 12.992 9.555 4.141 1 98.38 82 LEU A N 1
ATOM 632 C CA . LEU A 1 82 ? 11.641 9.898 3.715 1 98.38 82 LEU A CA 1
ATOM 633 C C . LEU A 1 82 ? 10.672 9.875 4.895 1 98.38 82 LEU A C 1
ATOM 635 O O . LEU A 1 82 ? 9.906 10.812 5.09 1 98.38 82 LEU A O 1
ATOM 639 N N . THR A 1 83 ? 10.781 8.805 5.637 1 96.44 83 THR A N 1
ATOM 640 C CA . THR A 1 83 ? 9.875 8.641 6.773 1 96.44 83 THR A CA 1
ATOM 641 C C . THR A 1 83 ? 10.125 9.727 7.82 1 96.44 83 THR A C 1
ATOM 643 O O . THR A 1 83 ? 9.18 10.242 8.422 1 96.44 83 THR A O 1
ATOM 646 N N . ASN A 1 84 ? 11.352 10.055 8.039 1 96.31 84 ASN A N 1
ATOM 647 C CA . ASN A 1 84 ? 11.68 11.141 8.961 1 96.31 84 ASN A CA 1
ATOM 648 C C . ASN A 1 84 ? 11.125 12.477 8.477 1 96.31 84 ASN A C 1
ATOM 650 O O . ASN A 1 84 ? 10.578 13.25 9.266 1 96.31 84 ASN A O 1
ATOM 654 N N . ARG A 1 85 ? 11.242 12.703 7.246 1 97.31 85 ARG A N 1
ATOM 655 C CA . ARG A 1 85 ? 10.75 13.953 6.68 1 97.31 85 ARG A CA 1
ATOM 656 C C . ARG A 1 85 ? 9.234 14.047 6.801 1 97.31 85 ARG A C 1
ATOM 658 O O . ARG A 1 85 ? 8.695 15.102 7.141 1 97.31 85 ARG A O 1
ATOM 665 N N . LEU A 1 86 ? 8.602 12.977 6.516 1 96.5 86 LEU A N 1
ATOM 666 C CA . LEU A 1 86 ? 7.141 12.953 6.59 1 96.5 86 LEU A CA 1
ATOM 667 C C . LEU A 1 86 ? 6.668 13.094 8.031 1 96.5 86 LEU A C 1
ATOM 669 O O . LEU A 1 86 ? 5.633 13.711 8.289 1 96.5 86 LEU A O 1
ATOM 673 N N . ARG A 1 87 ? 7.426 12.547 8.922 1 93.62 87 ARG A N 1
ATOM 674 C CA . ARG A 1 87 ? 7.07 12.578 10.336 1 93.62 87 ARG A CA 1
ATOM 675 C C . ARG A 1 87 ? 7.02 14.008 10.859 1 93.62 87 ARG A C 1
ATOM 677 O O . ARG A 1 87 ? 6.176 14.344 11.695 1 93.62 87 ARG A O 1
ATOM 684 N N . VAL A 1 88 ? 7.922 14.836 10.406 1 93.12 88 VAL A N 1
ATOM 685 C CA . VAL A 1 88 ? 8.031 16.188 10.953 1 93.12 88 VAL A CA 1
ATOM 686 C C . VAL A 1 88 ? 7.293 17.172 10.055 1 93.12 88 VAL A C 1
ATOM 688 O O . VAL A 1 88 ? 7.242 18.375 10.352 1 93.12 88 VAL A O 1
ATOM 691 N N . ASP A 1 89 ? 6.789 16.766 8.961 1 94.19 89 ASP A N 1
ATOM 692 C CA . ASP A 1 89 ? 6.059 17.641 8.055 1 94.19 89 ASP A CA 1
ATOM 693 C C . ASP A 1 89 ? 4.695 18.016 8.625 1 94.19 89 ASP A C 1
ATOM 695 O O . ASP A 1 89 ? 3.863 17.141 8.883 1 94.19 89 ASP A O 1
ATOM 699 N N . PRO A 1 90 ? 4.418 19.312 8.781 1 92.69 90 PRO A N 1
ATOM 700 C CA . PRO A 1 90 ? 3.172 19.734 9.43 1 92.69 90 PRO A CA 1
ATOM 701 C C . PRO A 1 90 ? 1.934 19.375 8.609 1 92.69 90 PRO A C 1
ATOM 703 O O . PRO A 1 90 ? 0.817 19.391 9.133 1 92.69 90 PRO A O 1
ATOM 706 N N . ARG A 1 91 ? 1.99 19.125 7.395 1 93.81 91 ARG A N 1
ATOM 707 C CA . ARG A 1 91 ? 0.862 18.797 6.527 1 93.81 91 ARG A CA 1
ATOM 708 C C . ARG A 1 91 ? 0.442 17.344 6.699 1 93.81 91 ARG A C 1
ATOM 710 O O . ARG A 1 91 ? -0.652 16.953 6.285 1 93.81 91 ARG A O 1
ATOM 717 N N . VAL A 1 92 ? 1.342 16.516 7.273 1 94.75 92 VAL A N 1
ATOM 718 C CA . VAL A 1 92 ? 1.125 15.07 7.332 1 94.75 92 VAL A CA 1
ATOM 719 C C . VAL A 1 92 ? 0.482 14.695 8.664 1 94.75 92 VAL A C 1
ATOM 721 O O . VAL A 1 92 ? 1.006 15.031 9.727 1 94.75 92 VAL A O 1
ATOM 724 N N . LEU A 1 93 ? -0.634 14.016 8.555 1 91.56 93 LEU A N 1
ATOM 725 C CA . LEU A 1 93 ? -1.326 13.547 9.758 1 91.56 93 LEU A CA 1
ATOM 726 C C . LEU A 1 93 ? -0.839 12.156 10.156 1 91.56 93 LEU A C 1
ATOM 728 O O . LEU A 1 93 ? -0.654 11.883 11.344 1 91.56 93 LEU A O 1
ATOM 732 N N . ARG A 1 94 ? -0.732 11.312 9.172 1 91.38 94 ARG A N 1
ATOM 733 C CA . ARG A 1 94 ? -0.297 9.93 9.359 1 91.38 94 ARG A CA 1
ATOM 734 C C . ARG A 1 94 ? 0.358 9.391 8.094 1 91.38 94 ARG A C 1
ATOM 736 O O . ARG A 1 94 ? -0.034 9.75 6.984 1 91.38 94 ARG A O 1
ATOM 743 N N . HIS A 1 95 ? 1.387 8.562 8.289 1 93.38 95 HIS A N 1
ATOM 744 C CA . HIS A 1 95 ? 1.968 7.863 7.148 1 93.38 95 HIS A CA 1
ATOM 745 C C . HIS A 1 95 ? 2.492 6.488 7.562 1 93.38 95 HIS A C 1
ATOM 747 O O . HIS A 1 95 ? 2.895 6.293 8.711 1 93.38 95 HIS A O 1
ATOM 753 N N . THR A 1 96 ? 2.41 5.543 6.648 1 90.44 96 THR A N 1
ATOM 754 C CA . THR A 1 96 ? 2.934 4.191 6.82 1 90.44 96 THR A CA 1
ATOM 755 C C . THR A 1 96 ? 3.682 3.74 5.566 1 90.44 96 THR A C 1
ATOM 757 O O . THR A 1 96 ? 3.195 3.922 4.449 1 90.44 96 THR A O 1
ATOM 760 N N . THR A 1 97 ? 4.879 3.223 5.777 1 93.25 97 THR A N 1
ATOM 761 C CA . THR A 1 97 ? 5.664 2.668 4.68 1 93.25 97 THR A CA 1
ATOM 762 C C . THR A 1 97 ? 5.949 1.188 4.91 1 93.25 97 THR A C 1
ATOM 764 O O . THR A 1 97 ? 6.422 0.8 5.98 1 93.25 97 THR A O 1
ATOM 767 N N . LEU A 1 98 ? 5.676 0.403 3.906 1 88.88 98 LEU A N 1
ATOM 768 C CA . LEU A 1 98 ? 5.867 -1.039 4.012 1 88.88 98 LEU A CA 1
ATOM 769 C C . LEU A 1 98 ? 6.801 -1.547 2.92 1 88.88 98 LEU A C 1
ATOM 771 O O . LEU A 1 98 ? 6.742 -1.082 1.78 1 88.88 98 LEU A O 1
ATOM 775 N N . LEU A 1 99 ? 7.652 -2.486 3.357 1 88.94 99 LEU A N 1
ATOM 776 C CA . LEU A 1 99 ? 8.406 -3.252 2.369 1 88.94 99 LEU A CA 1
ATOM 777 C C . LEU A 1 99 ? 7.508 -4.273 1.676 1 88.94 99 LEU A C 1
ATOM 779 O O . LEU A 1 99 ? 6.945 -5.156 2.326 1 88.94 99 LEU A O 1
ATOM 783 N N . VAL A 1 100 ? 7.402 -4.113 0.365 1 86.94 100 VAL A N 1
ATOM 784 C CA . VAL A 1 100 ? 6.523 -5.016 -0.372 1 86.94 100 VAL A CA 1
ATOM 785 C C . VAL A 1 100 ? 7.223 -6.355 -0.593 1 86.94 100 VAL A C 1
ATOM 787 O O . VAL A 1 100 ? 8.352 -6.398 -1.085 1 86.94 100 VAL A O 1
ATOM 790 N N . GLY A 1 101 ? 6.66 -7.504 -0.244 1 76.12 101 GLY A N 1
ATOM 791 C CA . GLY A 1 101 ? 7.215 -8.836 -0.453 1 76.12 101 GLY A CA 1
ATOM 792 C C . GLY A 1 101 ? 7.918 -9.391 0.773 1 76.12 101 GLY A C 1
ATOM 793 O O . GLY A 1 101 ? 8.32 -10.555 0.79 1 76.12 101 GLY A O 1
ATOM 794 N N . SER A 1 102 ? 8.32 -8.43 1.701 1 69.12 102 SER A N 1
ATOM 795 C CA . SER A 1 102 ? 8.984 -8.977 2.887 1 69.12 102 SER A CA 1
ATOM 796 C C . SER A 1 102 ? 7.969 -9.586 3.85 1 69.12 102 SER A C 1
ATOM 798 O O . SER A 1 102 ? 6.797 -9.211 3.846 1 69.12 102 SER A O 1
ATOM 800 N N . LYS A 1 103 ? 8.367 -10.656 4.488 1 55.91 103 LYS A N 1
ATOM 801 C CA . LYS A 1 103 ? 7.508 -11.211 5.531 1 55.91 103 LYS A CA 1
ATOM 802 C C . LYS A 1 103 ? 7.145 -10.156 6.57 1 55.91 103 LYS A C 1
ATOM 804 O O . LYS A 1 103 ? 7.879 -9.18 6.75 1 55.91 103 LYS A O 1
ATOM 809 N N . LEU A 1 104 ? 5.977 -9.961 7.062 1 49.28 104 LEU A N 1
ATOM 810 C CA . LEU A 1 104 ? 5.5 -9.008 8.062 1 49.28 104 LEU A CA 1
ATOM 811 C C . LEU A 1 104 ? 6.629 -8.578 8.984 1 49.28 104 LEU A C 1
ATOM 813 O O . LEU A 1 104 ? 6.449 -7.699 9.828 1 49.28 104 LEU A O 1
ATOM 817 N N . ARG A 1 105 ? 7.773 -9.234 9.172 1 40.88 105 ARG A N 1
ATOM 818 C CA . ARG A 1 105 ? 8.508 -8.781 10.352 1 40.88 105 ARG A CA 1
ATOM 819 C C . ARG A 1 105 ? 8.852 -7.297 10.242 1 40.88 105 ARG A C 1
ATOM 821 O O . ARG A 1 105 ? 9.141 -6.648 11.25 1 40.88 105 ARG A O 1
ATOM 828 N N . ASP A 1 106 ? 9.43 -6.801 9.227 1 39.31 106 ASP A N 1
ATOM 829 C CA . ASP A 1 106 ? 10.234 -5.59 9.367 1 39.31 106 ASP A CA 1
ATOM 830 C C . ASP A 1 106 ? 9.359 -4.34 9.289 1 39.31 106 ASP A C 1
ATOM 832 O O . ASP A 1 106 ? 9.414 -3.602 8.297 1 39.31 106 ASP A O 1
ATOM 836 N N . VAL A 1 107 ? 8.125 -4.34 9.602 1 37 107 VAL A N 1
ATOM 837 C CA . VAL A 1 107 ? 7.477 -3.037 9.719 1 37 107 VAL A CA 1
ATOM 838 C C . VAL A 1 107 ? 8.344 -2.104 10.562 1 37 107 VAL A C 1
ATOM 840 O O . VAL A 1 107 ? 8.852 -2.498 11.609 1 37 107 VAL A O 1
ATOM 843 N N . VAL A 1 108 ? 9.078 -1.241 9.992 1 36.22 108 VAL A N 1
ATOM 844 C CA . VAL A 1 108 ? 9.766 -0.255 10.812 1 36.22 108 VAL A CA 1
ATOM 845 C C . VAL A 1 108 ? 8.805 0.306 11.859 1 36.22 108 VAL A C 1
ATOM 847 O O . VAL A 1 108 ? 7.773 0.888 11.516 1 36.22 108 VAL A O 1
ATOM 850 N N . ALA A 1 109 ? 8.578 -0.33 12.992 1 33.22 109 ALA A N 1
ATOM 851 C CA . ALA A 1 109 ? 7.852 0.169 14.156 1 33.22 109 ALA A CA 1
ATOM 852 C C . ALA A 1 109 ? 8.055 1.671 14.328 1 33.22 109 ALA A C 1
ATOM 854 O O . ALA A 1 109 ? 9.141 2.191 14.055 1 33.22 109 ALA A O 1
ATOM 855 N N . PRO A 1 110 ? 6.934 2.391 14.18 1 31 110 PRO A N 1
ATOM 856 C CA . PRO A 1 110 ? 7.176 3.77 14.617 1 31 110 PRO A CA 1
ATOM 857 C C . PRO A 1 110 ? 8.047 3.848 15.867 1 31 110 PRO A C 1
ATOM 859 O O . PRO A 1 110 ? 7.984 2.965 16.719 1 31 110 PRO A O 1
ATOM 862 N N . GLN A 1 111 ? 9.266 4.059 15.68 1 29.94 111 GLN A N 1
ATOM 863 C CA . GLN A 1 111 ? 10.031 4.41 16.859 1 29.94 111 GLN A CA 1
ATOM 864 C C . GLN A 1 111 ? 9.305 5.461 17.703 1 29.94 111 GLN A C 1
ATOM 866 O O . GLN A 1 111 ? 8.906 6.504 17.188 1 29.94 111 GLN A O 1
ATOM 871 N N . TRP A 1 112 ? 8.367 5.031 18.531 1 28.56 112 TRP A N 1
ATOM 872 C CA . TRP A 1 112 ? 7.918 5.996 19.531 1 28.56 112 TRP A CA 1
ATOM 873 C C . TRP A 1 112 ? 9.094 6.801 20.078 1 28.56 112 TRP A C 1
ATOM 875 O O . TRP A 1 112 ? 10.219 6.297 20.141 1 28.56 112 TRP A O 1
ATOM 885 N N . ASN A 1 113 ? 9.219 7.961 19.516 1 27.28 113 ASN A N 1
ATOM 886 C CA . ASN A 1 113 ? 10.148 8.859 20.203 1 27.28 113 ASN A CA 1
ATOM 887 C C . ASN A 1 113 ? 10.023 8.742 21.719 1 27.28 113 ASN A C 1
ATOM 889 O O . ASN A 1 113 ? 9.086 9.273 22.312 1 27.28 113 ASN A O 1
ATOM 893 N N . THR A 1 114 ? 10.094 7.488 22.156 1 31.02 114 T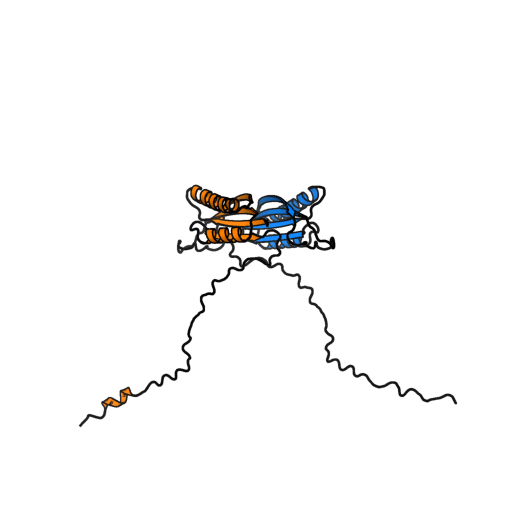HR A N 1
ATOM 894 C CA . THR A 1 114 ? 10.086 7.449 23.609 1 31.02 114 THR A CA 1
ATOM 895 C C . THR A 1 114 ? 11.172 8.352 24.188 1 31.02 114 THR A C 1
ATOM 897 O O . THR A 1 114 ? 12.023 7.902 24.953 1 31.02 114 THR A O 1
ATOM 900 N N . THR A 1 115 ? 11.594 9.336 23.391 1 32.38 115 THR A N 1
ATOM 901 C CA . THR A 1 115 ? 12.555 10.086 24.188 1 32.38 115 THR A CA 1
ATOM 902 C C . THR A 1 115 ? 11.93 10.523 25.516 1 32.38 115 THR A C 1
ATOM 904 O O . THR A 1 115 ? 12.516 11.32 26.25 1 32.38 115 THR A O 1
ATOM 907 N N . LEU A 1 116 ? 10.562 10.539 25.547 1 28.83 116 LEU A N 1
ATOM 908 C CA . LEU A 1 116 ? 10.258 11.18 26.828 1 28.83 116 LEU A CA 1
ATOM 909 C C . LEU A 1 116 ? 10.656 10.273 28 1 28.83 116 LEU A C 1
ATOM 911 O O . LEU A 1 116 ? 10.008 9.258 28.25 1 28.83 116 LEU A O 1
ATOM 915 N N . ARG A 1 117 ? 11.891 9.867 28.047 1 33.09 117 ARG A N 1
ATOM 916 C CA . ARG A 1 117 ? 12.328 9.312 29.328 1 33.09 117 ARG A CA 1
ATOM 917 C C . ARG A 1 117 ? 11.719 10.086 30.484 1 33.09 117 ARG A C 1
ATOM 919 O O . ARG A 1 117 ? 11.875 11.305 30.594 1 33.09 117 ARG A O 1
ATOM 926 N N . PRO A 1 118 ? 10.461 9.75 30.875 1 29.64 118 PRO A N 1
ATOM 927 C CA . PRO A 1 118 ? 10.07 10.445 32.094 1 29.64 118 PRO A CA 1
ATOM 928 C C . PRO A 1 118 ? 11.219 10.578 33.094 1 29.64 118 PRO A C 1
ATOM 930 O O . PRO A 1 118 ? 11.805 9.578 33.5 1 29.64 118 PRO A O 1
ATOM 933 N N . SER A 1 119 ? 12.164 11.422 32.781 1 32.84 119 SER A N 1
ATOM 934 C CA . SER A 1 119 ? 13.109 11.727 33.844 1 32.84 119 SER A CA 1
ATOM 935 C C . SER A 1 119 ? 12.398 11.93 35.156 1 32.84 119 SER A C 1
ATOM 937 O O . SER A 1 119 ? 12.078 13.055 35.562 1 32.84 119 SER A O 1
ATOM 939 N N . LEU A 1 120 ? 11.172 11.344 35.375 1 32.66 120 LEU A N 1
ATOM 940 C CA . LEU A 1 120 ? 10.68 11.609 36.719 1 32.66 120 LEU A CA 1
ATOM 941 C C . LEU A 1 120 ? 11.68 11.133 37.75 1 32.66 120 LEU A C 1
ATOM 943 O O . LEU A 1 120 ? 11.969 9.938 37.875 1 32.66 120 LEU A O 1
ATOM 947 N N . ARG A 1 121 ? 12.758 11.805 37.812 1 34.28 121 ARG A N 1
ATOM 948 C CA . ARG A 1 121 ? 13.555 11.727 39.031 1 34.28 121 ARG A CA 1
ATOM 949 C C . ARG A 1 121 ? 12.656 11.617 40.25 1 34.28 121 ARG A C 1
ATOM 951 O O . ARG A 1 121 ? 11.992 12.586 40.625 1 34.28 121 ARG A O 1
ATOM 958 N N . LEU A 1 122 ? 11.898 10.516 40.375 1 34.16 122 LEU A N 1
ATOM 959 C CA . LEU A 1 122 ? 11.188 10.297 41.625 1 34.16 122 LEU A CA 1
ATOM 960 C C . LEU A 1 122 ? 12.109 10.516 42.812 1 34.16 122 LEU A C 1
ATOM 962 O O . LEU A 1 122 ? 13.273 10.094 42.781 1 34.16 122 LEU A O 1
ATOM 966 N N . PRO A 1 123 ? 11.898 11.586 43.469 1 32.88 123 PRO A N 1
ATOM 967 C CA . PRO A 1 123 ? 12.758 11.859 44.625 1 32.88 123 PRO A CA 1
ATOM 968 C C . PRO A 1 123 ? 13.055 10.602 45.438 1 32.88 123 PRO A C 1
ATOM 970 O O . PRO A 1 123 ? 12.219 9.695 45.531 1 32.88 123 PRO A O 1
ATOM 973 N N . ASN A 1 124 ? 14.148 9.984 45.188 1 35.12 124 ASN A N 1
ATOM 974 C CA . ASN A 1 124 ? 14.602 8.891 46.062 1 35.12 124 ASN A CA 1
ATOM 975 C C . ASN A 1 124 ? 14.086 9.039 47.469 1 35.12 124 ASN A C 1
ATOM 977 O O . ASN A 1 124 ? 14.211 10.109 48.062 1 35.12 124 ASN A O 1
ATOM 981 N N . ASP A 1 125 ? 12.922 8.453 47.688 1 34 125 ASP A N 1
ATOM 982 C CA . ASP A 1 125 ? 12.234 8.477 48.969 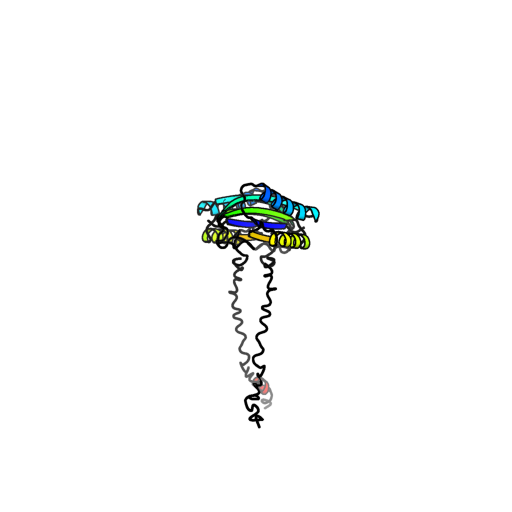1 34 125 ASP A CA 1
ATOM 983 C C . ASP A 1 125 ? 13.227 8.484 50.125 1 34 125 ASP A C 1
ATOM 985 O O . ASP A 1 125 ? 12.852 8.734 51.281 1 34 125 ASP A O 1
ATOM 989 N N . ASP A 1 126 ? 14.359 7.797 49.781 1 35.12 126 ASP A N 1
ATOM 990 C CA . ASP A 1 126 ? 15.117 7.543 51 1 35.12 126 ASP A CA 1
ATOM 991 C C . ASP A 1 126 ? 15.742 8.828 51.531 1 35.12 126 ASP A C 1
ATOM 993 O O . ASP A 1 126 ? 16.656 8.781 52.344 1 35.12 126 ASP A O 1
ATOM 997 N N . GLU A 1 127 ? 15.656 9.93 50.688 1 35.75 127 GLU A N 1
ATOM 998 C CA . GLU A 1 127 ? 16.359 11.023 51.344 1 35.75 127 GLU A CA 1
ATOM 999 C C . GLU A 1 127 ? 15.711 11.367 52.688 1 35.75 127 GLU A C 1
ATOM 1001 O O . GLU A 1 127 ? 14.562 11.812 52.719 1 35.75 127 GLU A O 1
ATOM 1006 N N . LYS A 1 128 ? 16.125 10.68 53.719 1 37.59 128 LYS A N 1
ATOM 1007 C CA . LYS A 1 128 ? 15.914 10.922 55.156 1 37.59 128 LYS A CA 1
ATOM 1008 C C . LYS A 1 128 ? 15.961 12.406 55.469 1 37.59 128 LYS A C 1
ATOM 1010 O O . LYS A 1 128 ? 17 13.055 55.312 1 37.59 128 LYS A O 1
ATOM 1015 N N . VAL A 1 129 ? 14.961 13.172 54.969 1 34.41 129 VAL A N 1
ATOM 1016 C CA . VAL A 1 129 ? 14.875 14.547 55.469 1 34.41 129 VAL A CA 1
ATOM 1017 C C . VAL A 1 129 ? 15.219 14.602 56.938 1 34.41 129 VAL A C 1
ATOM 1019 O O . VAL A 1 129 ? 14.531 13.992 57.781 1 34.41 129 VAL A O 1
ATOM 1022 N N . ASP A 1 130 ? 16.453 14.492 57.312 1 33.31 130 ASP A N 1
ATOM 1023 C CA . ASP A 1 130 ? 16.922 14.852 58.625 1 33.31 130 ASP A CA 1
ATOM 1024 C C . ASP A 1 130 ? 16.297 16.156 59.125 1 33.31 130 ASP A C 1
ATOM 1026 O O . ASP A 1 130 ? 16.672 17.234 58.656 1 33.31 130 ASP A 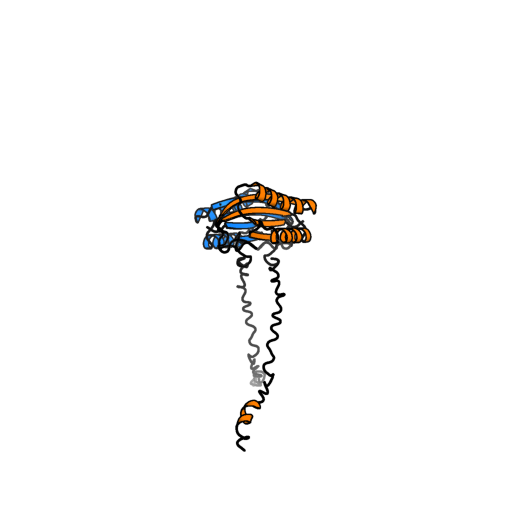O 1
ATOM 1030 N N . THR A 1 131 ? 14.93 16.188 59.094 1 32.88 131 THR A N 1
ATOM 1031 C CA . THR A 1 131 ? 14.211 17.266 59.75 1 32.88 131 THR A CA 1
ATOM 1032 C C . THR A 1 131 ? 14.883 17.625 61.094 1 32.88 131 THR A C 1
ATOM 1034 O O . THR A 1 131 ? 14.859 16.828 62.031 1 32.88 131 THR A O 1
ATOM 1037 N N . HIS A 1 132 ? 16.109 18.156 61.094 1 32.12 132 HIS A N 1
ATOM 1038 C CA . HIS A 1 132 ? 16.719 18.812 62.25 1 32.12 132 HIS A CA 1
ATOM 1039 C C . HIS A 1 132 ? 15.695 19.625 63.031 1 32.12 132 HIS A C 1
ATOM 1041 O O . HIS A 1 132 ? 15.07 20.531 62.469 1 32.12 132 HIS A O 1
ATOM 1047 N N . GLN A 1 133 ? 14.914 18.984 63.875 1 32.56 133 GLN A N 1
ATOM 1048 C CA . GLN A 1 133 ? 14.195 19.562 65 1 32.56 133 GLN A CA 1
ATOM 1049 C C . GLN A 1 133 ? 14.984 20.719 65.625 1 32.56 133 GLN A C 1
ATOM 1051 O O . GLN A 1 133 ? 15.711 20.516 66.562 1 32.56 133 GLN A O 1
ATOM 1056 N N . ARG A 1 134 ? 15.914 21.344 64.875 1 31.44 134 ARG A N 1
ATOM 1057 C CA . ARG A 1 134 ? 16.781 22.328 65.5 1 31.44 134 ARG A CA 1
ATOM 1058 C C . ARG A 1 134 ? 15.961 23.391 66.25 1 31.44 134 ARG A C 1
ATOM 1060 O O . ARG A 1 134 ? 16.328 23.812 67.375 1 31.44 134 ARG A O 1
ATOM 1067 N N . ALA A 1 135 ? 15.07 24.188 65.562 1 30.53 135 ALA A N 1
ATOM 1068 C CA . ALA A 1 135 ? 15.203 25.641 65.688 1 30.53 135 ALA A CA 1
ATOM 1069 C C . ALA A 1 135 ? 14.656 26.125 67 1 30.53 135 ALA A C 1
ATOM 1071 O O . ALA A 1 135 ? 14.766 27.312 67.375 1 30.53 135 ALA A O 1
ATOM 1072 N N . LEU A 1 136 ? 13.617 25.438 67.5 1 32.09 136 LEU A N 1
ATOM 1073 C CA . LEU A 1 136 ? 12.828 26.344 68.312 1 32.09 136 LEU A CA 1
ATOM 1074 C C . LEU A 1 136 ? 13.648 26.859 69.5 1 32.09 136 LEU A C 1
ATOM 1076 O O . LEU A 1 136 ? 13.102 27.469 70.438 1 32.09 136 LEU A O 1
ATOM 1080 N N . ASP A 1 137 ? 14.742 26.297 69.75 1 31.98 137 ASP A N 1
ATOM 1081 C CA . ASP A 1 137 ? 15.273 26.75 71.062 1 31.98 137 ASP A CA 1
ATOM 1082 C C . ASP A 1 137 ? 15.609 28.234 71.062 1 31.98 137 ASP A C 1
ATOM 1084 O O . ASP A 1 137 ? 16.766 28.609 70.875 1 31.98 137 ASP A O 1
ATOM 1088 N N . HIS A 1 138 ? 14.914 28.969 70.125 1 29.69 138 HIS A N 1
ATOM 1089 C CA . HIS A 1 138 ? 15.43 30.328 70 1 29.69 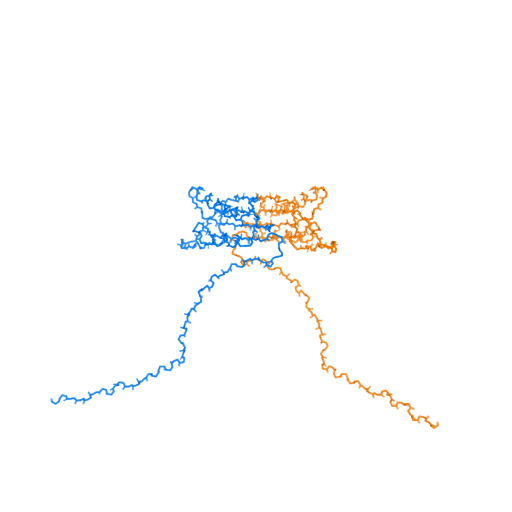138 HIS A CA 1
ATOM 1090 C C . HIS A 1 138 ? 15.633 30.922 71.438 1 29.69 138 HIS A C 1
ATOM 1092 O O . HIS A 1 138 ? 14.922 30.562 72.375 1 29.69 138 HIS A O 1
ATOM 1098 N N . ASP A 1 139 ? 16.406 31.922 71.438 1 30.67 139 ASP A N 1
ATOM 1099 C CA . ASP A 1 139 ? 17.234 32.875 72.25 1 30.67 139 ASP A CA 1
ATOM 1100 C C . ASP A 1 139 ? 16.375 33.656 73.188 1 30.67 139 ASP A C 1
ATOM 1102 O O . ASP A 1 139 ? 15.523 34.469 72.812 1 30.67 139 ASP A O 1
ATOM 1106 N N . HIS A 1 140 ? 15.789 32.969 74.312 1 37.09 140 HIS A N 1
ATOM 1107 C CA . HIS A 1 140 ? 15.383 33.688 75.5 1 37.09 140 HIS A CA 1
ATOM 1108 C C . HIS A 1 140 ? 16.375 34.812 75.875 1 37.09 140 HIS A C 1
ATOM 1110 O O . HIS A 1 140 ? 17.109 34.719 76.812 1 37.09 140 HIS A O 1
ATOM 1116 N N . ALA A 1 141 ? 17.203 35.25 74.875 1 28.28 141 ALA A N 1
ATOM 1117 C CA . ALA A 1 141 ? 18.25 36.156 75.375 1 28.28 141 ALA A CA 1
ATOM 1118 C C . ALA A 1 141 ? 17.656 37.312 76.188 1 28.28 141 ALA A C 1
ATOM 1120 O O . ALA A 1 141 ? 18.078 37.562 77.312 1 28.28 141 ALA A O 1
ATOM 1121 N N . THR A 1 142 ? 17.703 38.5 75.625 1 29.53 142 THR A N 1
ATOM 1122 C CA . THR A 1 142 ? 18.594 39.594 75.938 1 29.53 142 THR A CA 1
ATOM 1123 C C . THR A 1 142 ? 17.875 40.656 76.75 1 29.53 142 THR A C 1
ATOM 1125 O O . THR A 1 142 ? 18.516 41.469 77.438 1 29.53 142 THR A O 1
ATOM 1128 N N . SER A 1 143 ? 16.531 41.062 76.438 1 31 143 SER A N 1
ATOM 1129 C CA . SER A 1 143 ? 16.469 42.531 76.562 1 31 143 SER A CA 1
ATOM 1130 C C . SER A 1 143 ? 16.469 42.969 78.062 1 31 143 SER A C 1
ATOM 1132 O O . SER A 1 143 ? 15.492 42.719 78.75 1 31 143 SER A O 1
ATOM 1134 N N . GLN A 1 144 ? 17.656 42.906 78.625 1 27.17 144 GLN A N 1
ATOM 1135 C CA . GLN A 1 144 ? 18.188 43.75 79.688 1 27.17 144 GLN A CA 1
ATOM 1136 C C . GLN A 1 144 ? 18.141 45.219 79.312 1 27.17 144 GLN A C 1
ATOM 1138 O O . GLN A 1 144 ? 18.531 45.594 78.188 1 27.17 144 GLN A O 1
ATOM 1143 N N . MET B 1 1 ? -16.656 3.137 5.367 1 88.44 1 MET B N 1
ATOM 1144 C CA . MET B 1 1 ? -15.922 1.877 5.305 1 88.44 1 MET B CA 1
ATOM 1145 C C . MET B 1 1 ? -14.422 2.127 5.305 1 88.44 1 MET B C 1
ATOM 1147 O O . MET B 1 1 ? -13.938 3.072 4.672 1 88.44 1 MET B O 1
ATOM 1151 N N . PRO B 1 2 ? -13.664 1.28 6.086 1 90.88 2 PRO B N 1
ATOM 1152 C CA . PRO B 1 2 ? -12.219 1.517 6.16 1 90.88 2 PRO B CA 1
ATOM 1153 C C . PRO B 1 2 ? -11.508 1.262 4.836 1 90.88 2 PRO B C 1
ATOM 1155 O O . PRO B 1 2 ? -11.961 0.434 4.039 1 90.88 2 PRO B O 1
ATOM 1158 N N . LEU B 1 3 ? -10.453 2.008 4.656 1 93.88 3 LEU B N 1
ATOM 1159 C CA . LEU B 1 3 ? -9.625 1.872 3.459 1 93.88 3 LEU B CA 1
ATOM 1160 C C . LEU B 1 3 ? -8.445 0.94 3.713 1 93.88 3 LEU B C 1
ATOM 1162 O O . LEU B 1 3 ? -7.715 1.114 4.688 1 93.88 3 LEU B O 1
ATOM 1166 N N . TYR B 1 4 ? -8.297 -0.014 2.773 1 94.81 4 TYR B N 1
ATOM 1167 C CA . TYR B 1 4 ? -7.199 -0.974 2.873 1 94.81 4 TYR B CA 1
ATOM 1168 C C . TYR B 1 4 ? -6.305 -0.911 1.641 1 94.81 4 TYR B C 1
ATOM 1170 O O . TYR B 1 4 ? -6.75 -0.507 0.563 1 94.81 4 TYR B O 1
ATOM 1178 N N . SER B 1 5 ? -5.043 -1.338 1.931 1 93.75 5 SER B N 1
ATOM 1179 C CA . SER B 1 5 ? -4.07 -1.529 0.86 1 93.75 5 SER B CA 1
ATOM 1180 C C . SER B 1 5 ? -3.525 -2.953 0.858 1 93.75 5 SER B C 1
ATOM 1182 O O . SER B 1 5 ? -2.922 -3.395 1.84 1 93.75 5 SER B O 1
ATOM 1184 N N . LEU B 1 6 ? -3.785 -3.633 -0.234 1 96.06 6 LEU B N 1
ATOM 1185 C CA . LEU B 1 6 ? -3.273 -4.984 -0.429 1 96.06 6 LEU B CA 1
ATOM 1186 C C . LEU B 1 6 ? -2.051 -4.977 -1.342 1 96.06 6 LEU B C 1
ATOM 1188 O O . LEU B 1 6 ? -2.088 -4.391 -2.428 1 96.06 6 LEU B O 1
ATOM 1192 N N . SER B 1 7 ? -0.93 -5.551 -0.874 1 94.88 7 SER B N 1
ATOM 1193 C CA . SER B 1 7 ? 0.233 -5.871 -1.694 1 94.88 7 SER B CA 1
ATOM 1194 C C . SER B 1 7 ? 0.398 -7.379 -1.849 1 94.88 7 SER B C 1
ATOM 1196 O O . SER B 1 7 ? 0.417 -8.109 -0.858 1 94.88 7 SER B O 1
ATOM 1198 N N . CYS B 1 8 ? 0.539 -7.816 -3.127 1 95.5 8 CYS B N 1
ATOM 1199 C CA . CYS B 1 8 ? 0.544 -9.258 -3.371 1 95.5 8 CYS B CA 1
ATOM 1200 C C . CYS B 1 8 ? 1.602 -9.633 -4.402 1 95.5 8 CYS B C 1
ATOM 1202 O O . CYS B 1 8 ? 1.753 -8.953 -5.418 1 95.5 8 CYS B O 1
ATOM 1204 N N . LEU B 1 9 ? 2.381 -10.68 -4.086 1 94.75 9 LEU B N 1
ATOM 1205 C CA . LEU B 1 9 ? 3.314 -11.328 -5 1 94.75 9 LEU B CA 1
ATOM 1206 C C . LEU B 1 9 ? 2.746 -12.656 -5.5 1 94.75 9 LEU B C 1
ATOM 1208 O O . LEU B 1 9 ? 2.438 -13.547 -4.707 1 94.75 9 LEU B O 1
ATOM 1212 N N . ALA B 1 10 ? 2.602 -12.734 -6.797 1 95.62 10 ALA B N 1
ATOM 1213 C CA . ALA B 1 10 ? 2.012 -13.922 -7.398 1 95.62 10 ALA B CA 1
ATOM 1214 C C . ALA B 1 10 ? 3.006 -14.617 -8.32 1 95.62 10 ALA B C 1
ATOM 1216 O O . ALA B 1 10 ? 3.877 -13.969 -8.906 1 95.62 10 ALA B O 1
ATOM 1217 N N . LEU B 1 11 ? 2.873 -15.93 -8.461 1 93.44 11 LEU B N 1
ATOM 1218 C CA . LEU B 1 11 ? 3.67 -16.719 -9.398 1 93.44 11 LEU B CA 1
ATOM 1219 C C . LEU B 1 11 ? 3.537 -16.172 -10.812 1 93.44 11 LEU B C 1
ATOM 1221 O O . LEU B 1 11 ? 2.441 -15.797 -11.242 1 93.44 11 LEU B O 1
ATOM 1225 N N . HIS B 1 12 ? 4.691 -16.156 -11.43 1 93.69 12 HIS B N 1
ATOM 1226 C CA . HIS B 1 12 ? 4.688 -15.742 -12.828 1 93.69 12 HIS B CA 1
ATOM 1227 C C . HIS B 1 12 ? 4.469 -16.938 -13.75 1 93.69 12 HIS B C 1
ATOM 1229 O O . HIS B 1 12 ? 5.148 -17.969 -13.617 1 93.69 12 HIS B O 1
ATOM 1235 N N . TYR B 1 13 ? 3.5 -16.797 -14.68 1 93.12 13 TYR B N 1
ATOM 1236 C CA . TYR B 1 13 ? 3.236 -17.812 -15.688 1 93.12 13 TYR B CA 1
ATOM 1237 C C . TYR B 1 13 ? 3.553 -17.297 -17.094 1 93.12 13 TYR B C 1
ATOM 1239 O O . TYR B 1 13 ? 3.842 -16.109 -17.266 1 93.12 13 TYR B O 1
ATOM 1247 N N . SER B 1 14 ? 3.486 -18.156 -18.078 1 93.94 14 SER B N 1
ATOM 1248 C CA . SER B 1 14 ? 3.773 -17.797 -19.469 1 93.94 14 SER B CA 1
ATOM 1249 C C . SER B 1 14 ? 2.727 -16.844 -20.016 1 93.94 14 SER B C 1
ATOM 1251 O O . SER B 1 14 ? 3.014 -16.062 -20.922 1 93.94 14 SER B O 1
ATOM 1253 N N . THR B 1 15 ? 1.499 -16.906 -19.5 1 94.81 15 THR B N 1
ATOM 1254 C CA . THR B 1 15 ? 0.435 -15.984 -19.875 1 94.81 15 THR B CA 1
ATOM 1255 C C . THR B 1 15 ? -0.025 -15.172 -18.672 1 94.81 15 THR B C 1
ATOM 1257 O O . THR B 1 15 ? 0.273 -15.523 -17.516 1 94.81 15 THR B O 1
ATOM 1260 N N . TYR B 1 16 ? -0.699 -14.078 -18.984 1 95.19 16 TYR B N 1
ATOM 1261 C CA . TYR B 1 16 ? -1.181 -13.234 -17.891 1 95.19 16 TYR B CA 1
ATOM 1262 C C . TYR B 1 16 ? -2.576 -13.656 -17.453 1 95.19 16 TYR B C 1
ATOM 1264 O O . TYR B 1 16 ? -3.139 -13.078 -16.516 1 95.19 16 TYR B O 1
ATOM 1272 N N . THR B 1 17 ? -3.111 -14.656 -18.078 1 96.88 17 THR B N 1
ATOM 1273 C CA . THR B 1 17 ? -4.477 -15.086 -17.797 1 96.88 17 THR B CA 1
ATOM 1274 C C . THR B 1 17 ? -4.633 -15.477 -16.328 1 96.88 17 THR B C 1
ATOM 1276 O O . THR B 1 17 ? -5.562 -15.023 -15.656 1 96.88 17 THR B O 1
ATOM 1279 N N . PRO B 1 18 ? -3.713 -16.359 -15.742 1 96.94 18 PRO B N 1
ATOM 1280 C CA . PRO B 1 18 ? -3.879 -16.703 -14.328 1 96.94 18 PRO B CA 1
ATOM 1281 C C . PRO B 1 18 ? -3.805 -15.492 -13.406 1 96.94 18 PRO B C 1
ATOM 1283 O O . PRO B 1 18 ? -4.57 -15.398 -12.445 1 96.94 18 PRO B O 1
ATOM 1286 N N . LEU B 1 19 ? -2.914 -14.547 -13.641 1 97.38 19 LEU B N 1
ATOM 1287 C CA . LEU B 1 19 ? -2.801 -13.344 -12.828 1 97.38 19 LEU B CA 1
ATOM 1288 C C . LEU B 1 19 ? -4.074 -12.508 -12.922 1 97.38 19 LEU B C 1
ATOM 1290 O O . LEU B 1 19 ? -4.574 -12.016 -11.906 1 97.38 19 LEU B O 1
ATOM 1294 N N . ARG B 1 20 ? -4.543 -12.281 -14.141 1 97.88 20 ARG B N 1
ATOM 1295 C CA . ARG B 1 20 ? -5.77 -11.516 -14.328 1 97.88 20 ARG B CA 1
ATOM 1296 C C . ARG B 1 20 ? -6.934 -12.141 -13.57 1 97.88 20 ARG B C 1
ATOM 1298 O O . ARG B 1 20 ? -7.734 -11.438 -12.953 1 97.88 20 ARG B O 1
ATOM 1305 N N . SER B 1 21 ? -7.016 -13.469 -13.711 1 98.12 21 SER B N 1
ATOM 1306 C CA . SER B 1 21 ? -8.07 -14.18 -13.008 1 98.12 21 SER B CA 1
ATOM 1307 C C . SER B 1 21 ? -7.941 -14.008 -11.5 1 98.12 21 SER B C 1
ATOM 1309 O O . SER B 1 21 ? -8.938 -13.805 -10.805 1 98.12 21 SER B O 1
ATOM 1311 N N . LEU B 1 22 ? -6.742 -14.086 -10.938 1 98.12 22 LEU B N 1
ATOM 1312 C CA . LEU B 1 22 ? -6.473 -13.891 -9.523 1 98.12 22 LEU B CA 1
ATOM 1313 C C . LEU B 1 22 ? -6.93 -12.516 -9.062 1 98.12 22 LEU B C 1
ATOM 1315 O O . LEU B 1 22 ? -7.637 -12.391 -8.062 1 98.12 22 LEU B O 1
ATOM 1319 N N . VAL B 1 23 ? -6.547 -11.484 -9.773 1 98.38 23 VAL B N 1
ATOM 1320 C CA . VAL B 1 23 ? -6.891 -10.102 -9.453 1 98.38 23 VAL B CA 1
ATOM 1321 C C . VAL B 1 23 ? -8.406 -9.914 -9.523 1 98.38 23 VAL B C 1
ATOM 1323 O O . VAL B 1 23 ? -9 -9.281 -8.648 1 98.38 23 VAL B O 1
ATOM 1326 N N . HIS B 1 24 ? -8.961 -10.492 -10.578 1 98.25 24 HIS B N 1
ATOM 1327 C CA . HIS B 1 24 ? -10.406 -10.391 -10.742 1 98.25 24 HIS B CA 1
ATOM 1328 C C . HIS B 1 24 ? -11.141 -11.062 -9.586 1 98.25 24 HIS B C 1
ATOM 1330 O O . HIS B 1 24 ? -12.125 -10.523 -9.07 1 98.25 24 HIS B O 1
ATOM 1336 N N . THR B 1 25 ? -10.711 -12.203 -9.211 1 97.94 25 THR B N 1
ATOM 1337 C CA . THR B 1 25 ? -11.328 -12.922 -8.109 1 97.94 25 THR B CA 1
ATOM 1338 C C . THR B 1 25 ? -11.234 -12.117 -6.816 1 97.94 25 THR B C 1
ATOM 1340 O O . THR B 1 25 ? -12.203 -12.023 -6.062 1 97.94 25 THR B O 1
ATOM 1343 N N . ALA B 1 26 ? -10.062 -11.562 -6.543 1 98.62 26 ALA B N 1
ATOM 1344 C CA . ALA B 1 26 ? -9.875 -10.727 -5.355 1 98.62 26 ALA B CA 1
ATOM 1345 C C . ALA B 1 26 ? -10.805 -9.523 -5.379 1 98.62 26 ALA B C 1
ATOM 1347 O O . ALA B 1 26 ? -11.477 -9.227 -4.383 1 98.62 26 ALA B O 1
ATOM 1348 N N . ALA B 1 27 ? -10.898 -8.859 -6.52 1 98.69 27 ALA B N 1
ATOM 1349 C CA . ALA B 1 27 ? -11.75 -7.68 -6.676 1 98.69 27 ALA B CA 1
ATOM 1350 C C . ALA B 1 27 ? -13.219 -8.039 -6.508 1 98.69 27 ALA B C 1
ATOM 1352 O O . ALA B 1 27 ? -13.969 -7.328 -5.828 1 98.69 27 ALA B O 1
ATOM 1353 N N . THR B 1 28 ? -13.609 -9.125 -7.152 1 98.56 28 THR B N 1
ATOM 1354 C CA . THR B 1 28 ? -15 -9.562 -7.105 1 98.56 28 THR B CA 1
ATOM 1355 C C . THR B 1 28 ? -15.414 -9.906 -5.68 1 98.56 28 THR B C 1
ATOM 1357 O O . THR B 1 28 ? -16.531 -9.609 -5.262 1 98.56 28 THR B O 1
ATOM 1360 N N . LEU B 1 29 ? -14.508 -10.531 -4.945 1 98.56 29 LEU B N 1
ATOM 1361 C CA . LEU B 1 29 ? -14.789 -10.852 -3.553 1 98.56 29 LEU B CA 1
ATOM 1362 C C . LEU B 1 29 ? -15.094 -9.594 -2.75 1 98.56 29 LEU B C 1
ATOM 1364 O O . LEU B 1 29 ? -16.062 -9.562 -1.984 1 98.56 29 LEU B O 1
ATOM 1368 N N . VAL B 1 30 ? -14.297 -8.547 -2.906 1 98.56 30 VAL B N 1
ATOM 1369 C CA . VAL B 1 30 ? -14.477 -7.285 -2.197 1 98.56 30 VAL B CA 1
ATOM 1370 C C . VAL B 1 30 ? -15.82 -6.664 -2.582 1 98.56 30 VAL B C 1
ATOM 1372 O O . VAL B 1 30 ? -16.609 -6.285 -1.713 1 98.56 30 VAL B O 1
ATOM 1375 N N . GLU B 1 31 ? -16.094 -6.637 -3.834 1 98.31 31 GLU B N 1
ATOM 1376 C CA . GLU B 1 31 ? -17.297 -5.961 -4.34 1 98.31 31 GLU B CA 1
ATOM 1377 C C . GLU B 1 31 ? -18.547 -6.742 -3.994 1 98.31 31 GLU B C 1
ATOM 1379 O O . GLU B 1 31 ? -19.594 -6.152 -3.686 1 98.31 31 GLU B O 1
ATOM 1384 N N . SER B 1 32 ? -18.5 -8.039 -4.023 1 98.12 32 SER B N 1
ATOM 1385 C CA . SER B 1 32 ? -19.656 -8.875 -3.719 1 98.12 32 SER B CA 1
ATOM 1386 C C . SER B 1 32 ? -20.047 -8.773 -2.246 1 98.12 32 SER B C 1
ATOM 1388 O O . SER B 1 32 ? -21.172 -9.086 -1.872 1 98.12 32 SER B O 1
ATOM 1390 N N . ASN B 1 33 ? -19.141 -8.336 -1.424 1 97.69 33 ASN B N 1
ATOM 1391 C CA . ASN B 1 33 ? -19.406 -8.195 0.005 1 97.69 33 ASN B CA 1
ATOM 1392 C C . ASN B 1 33 ? -19.641 -6.738 0.395 1 97.69 33 ASN B C 1
ATOM 1394 O O . ASN B 1 33 ? -19.469 -6.367 1.556 1 97.69 33 ASN B O 1
ATOM 1398 N N . GLY B 1 34 ? -19.938 -5.914 -0.592 1 97.12 34 GLY B N 1
ATOM 1399 C CA . GLY B 1 34 ? -20.344 -4.543 -0.343 1 97.12 34 GLY B CA 1
ATOM 1400 C C . GLY B 1 34 ? -19.188 -3.572 -0.292 1 97.12 34 GLY B C 1
ATOM 1401 O O . GLY B 1 34 ? -19.344 -2.41 0.082 1 97.12 34 GLY B O 1
ATOM 1402 N N . GLY B 1 35 ? -18 -4.066 -0.619 1 98.06 35 GLY B N 1
ATOM 1403 C CA . GLY B 1 35 ? -16.828 -3.199 -0.658 1 98.06 35 GLY B CA 1
ATOM 1404 C C . GLY B 1 35 ? -16.672 -2.473 -1.98 1 98.06 35 GLY B C 1
ATOM 1405 O O . GLY B 1 35 ? -17.469 -2.666 -2.9 1 98.06 35 GLY B O 1
ATOM 1406 N N . LEU B 1 36 ? -15.695 -1.563 -2.012 1 97.44 36 LEU B N 1
ATOM 1407 C CA . LEU B 1 36 ? -15.383 -0.788 -3.207 1 97.44 36 LEU B CA 1
ATOM 1408 C C . LEU B 1 36 ? -13.898 -0.866 -3.533 1 97.44 36 LEU B C 1
ATOM 1410 O O . LEU B 1 36 ? -13.055 -0.536 -2.695 1 97.44 36 LEU B O 1
ATOM 1414 N N . VAL B 1 37 ? -13.625 -1.308 -4.777 1 97.88 37 VAL B N 1
ATOM 1415 C CA . VAL B 1 37 ? -12.25 -1.308 -5.25 1 97.88 37 VAL B CA 1
ATOM 1416 C C . VAL B 1 37 ? -11.906 0.061 -5.836 1 97.88 37 VAL B C 1
ATOM 1418 O O . VAL B 1 37 ? -12.539 0.512 -6.793 1 97.88 37 VAL B O 1
ATOM 1421 N N . ARG B 1 38 ? -10.945 0.677 -5.246 1 95.44 38 ARG B N 1
ATOM 1422 C CA . ARG B 1 38 ? -10.602 2.039 -5.641 1 95.44 38 ARG B CA 1
ATOM 1423 C C . ARG B 1 38 ? -9.539 2.039 -6.734 1 95.44 38 ARG B C 1
ATOM 1425 O O . ARG B 1 38 ? -9.578 2.873 -7.645 1 95.44 38 ARG B O 1
ATOM 1432 N N . GLN B 1 39 ? -8.586 1.146 -6.535 1 94.69 39 GLN B N 1
ATOM 1433 C CA . GLN B 1 39 ? -7.461 1.13 -7.461 1 94.69 39 GLN B CA 1
ATOM 1434 C C . GLN B 1 39 ? -6.766 -0.229 -7.457 1 94.69 39 GLN B C 1
ATOM 1436 O O . GLN B 1 39 ? -6.621 -0.855 -6.406 1 94.69 39 GLN B O 1
ATOM 1441 N N . ILE B 1 40 ? -6.383 -0.655 -8.719 1 96.5 40 ILE B N 1
ATOM 1442 C CA . ILE B 1 40 ? -5.535 -1.831 -8.883 1 96.5 40 ILE B CA 1
ATOM 1443 C C . ILE B 1 40 ? -4.305 -1.467 -9.711 1 96.5 40 ILE B C 1
ATOM 1445 O O . ILE B 1 40 ? -4.426 -0.838 -10.766 1 96.5 40 ILE B O 1
ATOM 1449 N N . ASP B 1 41 ? -3.141 -1.852 -9.188 1 94.81 41 ASP B N 1
ATOM 1450 C CA . ASP B 1 41 ? -1.909 -1.55 -9.914 1 94.81 41 ASP B CA 1
ATOM 1451 C C . ASP B 1 41 ? -1.054 -2.803 -10.086 1 94.81 41 ASP B C 1
ATOM 1453 O O . ASP B 1 41 ? -0.88 -3.578 -9.148 1 94.81 41 ASP B O 1
ATOM 1457 N N . TYR B 1 42 ? -0.629 -2.98 -11.344 1 95.25 42 TYR B N 1
ATOM 1458 C CA . TYR B 1 42 ? 0.404 -3.971 -11.633 1 95.25 42 TYR B CA 1
ATOM 1459 C C . TYR B 1 42 ? 1.787 -3.332 -11.625 1 95.25 42 TYR B C 1
ATOM 1461 O O . TYR B 1 42 ? 2.049 -2.393 -12.383 1 95.25 42 TYR B O 1
ATOM 1469 N N . LEU B 1 43 ? 2.65 -3.771 -10.703 1 93.69 43 LEU B N 1
ATOM 1470 C CA . LEU B 1 43 ? 3.955 -3.143 -10.523 1 93.69 43 LEU B CA 1
ATOM 1471 C C . LEU B 1 43 ? 5.023 -3.867 -11.344 1 93.69 43 LEU B C 1
ATOM 1473 O O . LEU B 1 43 ? 6.195 -3.48 -11.32 1 93.69 43 LEU B O 1
ATOM 1477 N N . GLY B 1 44 ? 4.664 -4.992 -11.992 1 92.62 44 GLY B N 1
ATOM 1478 C CA . GLY B 1 44 ? 5.574 -5.699 -12.883 1 92.62 44 GLY B CA 1
ATOM 1479 C C . GLY B 1 44 ? 6.16 -6.953 -12.258 1 92.62 44 GLY B C 1
ATOM 1480 O O . GLY B 1 44 ? 5.809 -7.316 -11.133 1 92.62 44 GLY B O 1
ATOM 1481 N N . ARG B 1 45 ? 6.949 -7.648 -13.148 1 93.31 45 ARG B N 1
ATOM 1482 C CA . ARG B 1 45 ? 7.703 -8.812 -12.703 1 93.31 45 ARG B CA 1
ATOM 1483 C C . ARG B 1 45 ? 9 -8.398 -12.023 1 93.31 45 ARG B C 1
ATOM 1485 O O . ARG B 1 45 ? 9.758 -7.586 -12.555 1 93.31 45 ARG B O 1
ATOM 1492 N N . ARG B 1 46 ? 9.203 -8.922 -10.805 1 90.38 46 ARG B N 1
ATOM 1493 C CA . ARG B 1 46 ? 10.375 -8.531 -10.031 1 90.38 46 ARG B CA 1
ATOM 1494 C C . ARG B 1 46 ? 11.016 -9.742 -9.352 1 90.38 46 ARG B C 1
ATOM 1496 O O . ARG B 1 46 ? 10.352 -10.758 -9.133 1 90.38 46 ARG B O 1
ATOM 1503 N N . ASN B 1 47 ? 12.273 -9.492 -9.047 1 87.5 47 ASN B N 1
ATOM 1504 C CA . ASN B 1 47 ? 12.953 -10.523 -8.258 1 87.5 47 ASN B CA 1
ATOM 1505 C C . ASN B 1 47 ? 12.398 -10.602 -6.84 1 87.5 47 ASN B C 1
ATOM 1507 O O . ASN B 1 47 ? 12.07 -9.578 -6.242 1 87.5 47 ASN B O 1
ATOM 1511 N N . THR B 1 48 ? 12.312 -11.766 -6.344 1 86.31 48 THR B N 1
ATOM 1512 C CA . THR B 1 48 ? 11.867 -11.953 -4.965 1 86.31 48 THR B CA 1
ATOM 1513 C C . THR B 1 48 ? 13.031 -11.742 -3.996 1 86.31 48 THR B C 1
ATOM 1515 O O . THR B 1 48 ? 14.172 -12.07 -4.309 1 86.31 48 THR B O 1
ATOM 1518 N N . PRO B 1 49 ? 12.859 -10.883 -2.889 1 74.5 49 PRO B N 1
ATOM 1519 C CA . PRO B 1 49 ? 13.969 -10.656 -1.958 1 74.5 49 PRO B CA 1
ATOM 1520 C C . PRO B 1 49 ? 14.562 -11.953 -1.423 1 74.5 49 PRO B C 1
ATOM 1522 O O . PRO B 1 49 ? 15.781 -12.078 -1.307 1 74.5 49 PRO B O 1
ATOM 1525 N N . GLN B 1 50 ? 14.008 -12.781 -0.719 1 70.69 50 GLN B N 1
ATOM 1526 C CA . GLN B 1 50 ? 14.422 -14.094 -0.242 1 70.69 50 GLN B CA 1
ATOM 1527 C C . GLN B 1 50 ? 13.641 -15.203 -0.942 1 70.69 50 GLN B C 1
ATOM 1529 O O . GLN B 1 50 ? 12.508 -14.992 -1.367 1 70.69 50 GLN B O 1
ATOM 1534 N N . ARG B 1 51 ? 14.398 -16.234 -1.352 1 64.69 51 ARG B N 1
ATOM 1535 C CA . ARG B 1 51 ? 13.68 -17.328 -1.993 1 64.69 51 ARG B CA 1
ATOM 1536 C C . ARG B 1 51 ? 12.414 -17.672 -1.227 1 64.69 51 ARG B C 1
ATOM 1538 O O . ARG B 1 51 ? 12.469 -18.031 -0.047 1 64.69 51 ARG B O 1
ATOM 1545 N N . ILE B 1 52 ? 11.391 -16.969 -1.71 1 68.38 52 ILE B N 1
ATOM 1546 C CA . ILE B 1 52 ? 10.094 -17.234 -1.103 1 68.38 52 ILE B CA 1
ATOM 1547 C C . ILE B 1 52 ? 9.656 -18.672 -1.403 1 68.38 52 ILE B C 1
ATOM 1549 O O . ILE B 1 52 ? 9.742 -19.125 -2.547 1 68.38 52 ILE B O 1
ATOM 1553 N N . ARG B 1 53 ? 9.688 -19.469 -0.339 1 61.25 53 ARG B N 1
ATOM 1554 C CA . ARG B 1 53 ? 9.211 -20.828 -0.507 1 61.25 53 ARG B CA 1
ATOM 1555 C C . ARG B 1 53 ? 7.715 -20.859 -0.818 1 61.25 53 ARG B C 1
ATOM 1557 O O . ARG B 1 53 ? 6.926 -20.203 -0.141 1 61.25 53 ARG B O 1
ATOM 1564 N N . ALA B 1 54 ? 7.324 -21.078 -2.1 1 57.16 54 ALA B N 1
ATOM 1565 C CA . ALA B 1 54 ? 5.906 -21.266 -2.396 1 57.16 54 ALA B CA 1
ATOM 1566 C C . ALA B 1 54 ? 5.355 -22.5 -1.671 1 57.16 54 ALA B C 1
ATOM 1568 O O . ALA B 1 54 ? 6.062 -23.484 -1.484 1 57.16 54 ALA B O 1
ATOM 1569 N N . PRO B 1 55 ? 4.141 -22.25 -1.067 1 53.09 55 PRO B N 1
ATOM 1570 C CA . PRO B 1 55 ? 3.559 -23.516 -0.593 1 53.09 55 PRO B CA 1
ATOM 1571 C C . PRO B 1 55 ? 3.531 -24.594 -1.672 1 53.09 55 PRO B C 1
ATOM 1573 O O . PRO B 1 55 ? 3.098 -24.344 -2.797 1 53.09 55 PRO B O 1
ATOM 1576 N N . GLY B 1 56 ? 4.055 -25.812 -1.424 1 52.16 56 GLY B N 1
ATOM 1577 C CA . GLY B 1 56 ? 4.027 -26.984 -2.273 1 52.16 56 GLY B CA 1
ATOM 1578 C C . GLY B 1 56 ? 5.09 -26.969 -3.355 1 52.16 56 GLY B C 1
ATOM 1579 O O . GLY B 1 56 ? 5.172 -27.891 -4.168 1 52.16 56 GLY B O 1
ATOM 1580 N N . LEU B 1 57 ? 5.52 -25.75 -3.676 1 52.41 57 LEU B N 1
ATOM 1581 C CA . LEU B 1 57 ? 6.352 -25.719 -4.875 1 52.41 57 LEU B CA 1
ATOM 1582 C C . LEU B 1 57 ? 7.793 -26.078 -4.543 1 52.41 57 LEU B C 1
ATOM 1584 O O . LEU B 1 57 ? 8.156 -26.203 -3.369 1 52.41 57 LEU B O 1
ATOM 1588 N N . VAL B 1 58 ? 8.836 -25.531 -5.5 1 53.44 58 VAL B N 1
ATOM 1589 C CA . VAL B 1 58 ? 10.133 -25.969 -5.988 1 53.44 58 VAL B CA 1
ATOM 1590 C C . VAL B 1 58 ? 11.195 -25.734 -4.922 1 53.44 58 VAL B C 1
ATOM 1592 O O . VAL B 1 58 ? 11.195 -24.688 -4.258 1 53.44 58 VAL B O 1
ATOM 1595 N N . PRO B 1 59 ? 11.891 -26.719 -4.406 1 55.81 59 PRO B N 1
ATOM 1596 C CA . PRO B 1 59 ? 13.016 -26.672 -3.469 1 55.81 59 PRO B CA 1
ATOM 1597 C C . PRO B 1 59 ? 13.859 -25.406 -3.633 1 55.81 59 PRO B C 1
ATOM 1599 O O . PRO B 1 59 ? 14.438 -24.906 -2.66 1 55.81 59 PRO B O 1
ATOM 1602 N N . GLY B 1 60 ? 14.031 -24.906 -4.777 1 60.06 60 GLY B N 1
ATOM 1603 C CA . GLY B 1 60 ? 14.977 -23.828 -5.035 1 60.06 60 GLY B CA 1
ATOM 1604 C C . GLY B 1 60 ? 14.391 -22.453 -4.812 1 60.06 60 GLY B C 1
ATOM 1605 O O . GLY B 1 60 ? 15.109 -21.453 -4.844 1 60.06 60 GLY B O 1
ATOM 1606 N N . GLY B 1 61 ? 13.062 -22.312 -4.422 1 73.44 61 GLY B N 1
ATOM 1607 C CA . GLY B 1 61 ? 12.422 -21.031 -4.188 1 73.44 61 GLY B CA 1
ATOM 1608 C C . GLY B 1 61 ? 12.078 -20.297 -5.469 1 73.44 61 GLY B C 1
ATOM 1609 O O . GLY B 1 61 ? 12.508 -20.688 -6.555 1 73.44 61 GLY B O 1
ATOM 1610 N N . VAL B 1 62 ? 11.141 -19.547 -5.438 1 81.62 62 VAL B N 1
ATOM 1611 C CA . VAL B 1 62 ? 10.719 -18.734 -6.574 1 81.62 62 VAL B CA 1
ATOM 1612 C C . VAL B 1 62 ? 11.523 -17.438 -6.609 1 81.62 62 VAL B C 1
ATOM 1614 O O . VAL B 1 62 ? 11.523 -16.672 -5.645 1 81.62 62 VAL B O 1
ATOM 1617 N N . GLY B 1 63 ? 12.281 -17.266 -7.77 1 85.88 63 GLY B N 1
ATOM 1618 C CA . GLY B 1 63 ? 13.18 -16.125 -7.852 1 85.88 63 GLY B CA 1
ATOM 1619 C C . GLY B 1 63 ? 12.5 -14.875 -8.391 1 85.88 63 GLY B C 1
ATOM 1620 O O . GLY B 1 63 ? 13.023 -13.766 -8.234 1 85.88 63 GLY B O 1
ATOM 1621 N N . GLU B 1 64 ? 11.391 -15.125 -9.156 1 91.25 64 GLU B N 1
ATOM 1622 C CA . GLU B 1 64 ? 10.664 -13.984 -9.703 1 91.25 64 GLU B CA 1
ATOM 1623 C C . GLU B 1 64 ? 9.164 -14.109 -9.445 1 91.25 64 GLU B C 1
ATOM 1625 O O . GLU B 1 64 ? 8.633 -15.219 -9.359 1 91.25 64 GLU B O 1
ATOM 1630 N N . ALA B 1 65 ? 8.539 -12.984 -9.352 1 93.88 65 ALA B N 1
ATOM 1631 C CA . ALA B 1 65 ? 7.102 -12.969 -9.102 1 93.88 65 ALA B CA 1
ATOM 1632 C C . ALA B 1 65 ? 6.461 -11.727 -9.719 1 93.88 65 ALA B C 1
ATOM 1634 O O . ALA B 1 65 ? 7.148 -10.75 -10.023 1 93.88 65 ALA B O 1
ATOM 1635 N N . ASP B 1 66 ? 5.191 -11.812 -10.023 1 96.12 66 ASP B N 1
ATOM 1636 C CA . ASP B 1 66 ? 4.398 -10.656 -10.438 1 96.12 66 ASP B CA 1
ATOM 1637 C C . ASP B 1 66 ? 3.883 -9.875 -9.234 1 96.12 66 ASP B C 1
ATOM 1639 O O . ASP B 1 66 ? 3.178 -10.43 -8.383 1 96.12 66 ASP B O 1
ATOM 1643 N N . TYR B 1 67 ? 4.242 -8.57 -9.227 1 95.12 67 TYR B N 1
ATOM 1644 C CA . TYR B 1 67 ? 3.832 -7.707 -8.125 1 95.12 67 TYR B CA 1
ATOM 1645 C C . TYR B 1 67 ? 2.605 -6.887 -8.5 1 95.12 67 TYR B C 1
ATOM 1647 O O . TYR B 1 67 ? 2.586 -6.234 -9.547 1 95.12 67 TYR B O 1
ATOM 1655 N N . TRP B 1 68 ? 1.564 -6.926 -7.539 1 96.56 68 TRP B N 1
ATOM 1656 C CA . TRP B 1 68 ? 0.394 -6.086 -7.77 1 96.56 68 TRP B CA 1
ATOM 1657 C C . TRP B 1 68 ? -0.198 -5.605 -6.449 1 96.56 68 TRP B C 1
ATOM 1659 O O . TRP B 1 68 ? 0.025 -6.215 -5.402 1 96.56 68 TRP B O 1
ATOM 1669 N N . THR B 1 69 ? -0.891 -4.426 -6.523 1 96.06 69 THR B N 1
ATOM 1670 C CA . THR B 1 69 ? -1.52 -3.834 -5.348 1 96.06 69 THR B CA 1
ATOM 1671 C C . THR B 1 69 ? -2.977 -3.484 -5.633 1 96.06 69 THR B C 1
ATOM 1673 O O . THR B 1 69 ? -3.365 -3.307 -6.789 1 96.06 69 THR B O 1
ATOM 1676 N N . MET B 1 70 ? -3.746 -3.43 -4.562 1 97.62 70 MET B N 1
ATOM 1677 C CA . MET B 1 70 ? -5.16 -3.07 -4.629 1 97.62 70 MET B CA 1
ATOM 1678 C C . MET B 1 70 ? -5.562 -2.221 -3.43 1 97.62 70 MET B C 1
ATOM 1680 O O . MET B 1 70 ? -5.293 -2.586 -2.285 1 97.62 70 MET B O 1
ATOM 1684 N N . GLN B 1 71 ? -6.062 -1.067 -3.725 1 96.69 71 GLN B N 1
ATOM 1685 C CA . GLN B 1 71 ? -6.691 -0.245 -2.695 1 96.69 71 GLN B CA 1
ATOM 1686 C C . GLN B 1 71 ? -8.211 -0.409 -2.711 1 96.69 71 GLN B C 1
ATOM 1688 O O . GLN B 1 71 ? -8.836 -0.322 -3.768 1 96.69 71 GLN B O 1
ATOM 1693 N N . PHE B 1 72 ? -8.797 -0.629 -1.515 1 97.56 72 PHE B N 1
ATOM 1694 C CA . PHE B 1 72 ? -10.227 -0.922 -1.491 1 97.56 72 PHE B CA 1
ATOM 1695 C C . PHE B 1 72 ? -10.828 -0.577 -0.133 1 97.56 72 PHE B C 1
ATOM 1697 O O . PHE B 1 72 ? -10.133 -0.596 0.883 1 97.56 72 PHE B O 1
ATOM 1704 N N . ASP B 1 73 ? -12.078 -0.243 -0.177 1 96.19 73 ASP B N 1
ATOM 1705 C CA . ASP B 1 73 ? -12.891 -0.083 1.027 1 96.19 73 ASP B CA 1
ATOM 1706 C C . ASP B 1 73 ? -13.625 -1.377 1.373 1 96.19 73 ASP B C 1
ATOM 1708 O O . ASP B 1 73 ? -14.297 -1.962 0.522 1 96.19 73 ASP B O 1
ATOM 1712 N N . ALA B 1 74 ? -13.453 -1.826 2.596 1 97.25 74 ALA B N 1
ATOM 1713 C CA . ALA B 1 74 ? -14.141 -3.057 2.986 1 97.25 74 ALA B CA 1
ATOM 1714 C C . ALA B 1 74 ? -14.289 -3.146 4.504 1 97.25 74 ALA B C 1
ATOM 1716 O O . ALA B 1 74 ? -13.547 -2.496 5.242 1 97.25 74 ALA B O 1
ATOM 1717 N N . ASN B 1 75 ? -15.312 -3.965 4.91 1 96.25 75 ASN B N 1
ATOM 1718 C CA . ASN B 1 75 ? -15.43 -4.277 6.332 1 96.25 75 ASN B CA 1
ATOM 1719 C C . ASN B 1 75 ? -14.445 -5.363 6.754 1 96.25 75 ASN B C 1
ATOM 1721 O O . ASN B 1 75 ? -13.945 -6.109 5.914 1 96.25 75 ASN B O 1
ATOM 1725 N N . PRO B 1 76 ? -14.102 -5.434 8.023 1 95.62 76 PRO B N 1
ATOM 1726 C CA . PRO B 1 76 ? -13.078 -6.355 8.508 1 95.62 76 PRO B CA 1
ATOM 1727 C C . PRO B 1 76 ? -13.375 -7.812 8.156 1 95.62 76 PRO B C 1
ATOM 1729 O O . PRO B 1 76 ? -12.477 -8.555 7.75 1 95.62 76 PRO B O 1
ATOM 1732 N N . PRO B 1 77 ? -14.602 -8.297 8.188 1 97.38 77 PRO B N 1
ATOM 1733 C CA . PRO B 1 77 ? -14.859 -9.68 7.785 1 97.38 77 PRO B CA 1
ATOM 1734 C C . PRO B 1 77 ? -14.492 -9.945 6.328 1 97.38 77 PRO B C 1
ATOM 1736 O O . PRO B 1 77 ? -13.977 -11.016 6.004 1 97.38 77 PRO B O 1
ATOM 1739 N N . THR B 1 78 ? -14.859 -9 5.469 1 98 78 THR B N 1
ATOM 1740 C CA . THR B 1 78 ? -14.523 -9.141 4.055 1 98 78 THR B CA 1
ATOM 1741 C C . THR B 1 78 ? -13.008 -9.234 3.865 1 98 78 THR B C 1
ATOM 1743 O O . THR B 1 78 ? -12.531 -10.047 3.072 1 98 78 THR B O 1
ATOM 1746 N N . VAL B 1 79 ? -12.25 -8.422 4.625 1 97.69 79 VAL B N 1
ATOM 1747 C CA . VAL B 1 79 ? -10.797 -8.43 4.535 1 97.69 79 VAL B CA 1
ATOM 1748 C C . VAL B 1 79 ? -10.258 -9.773 5.012 1 97.69 79 VAL B C 1
ATOM 1750 O O . VAL B 1 79 ? -9.344 -10.336 4.402 1 97.69 79 VAL B O 1
ATOM 1753 N N . ARG B 1 80 ? -10.797 -10.281 6.09 1 97.5 80 ARG B N 1
ATOM 1754 C CA . ARG B 1 80 ? -10.391 -11.586 6.594 1 97.5 80 ARG B CA 1
ATOM 1755 C C . ARG B 1 80 ? -10.633 -12.672 5.559 1 97.5 80 ARG B C 1
ATOM 1757 O O . ARG B 1 80 ? -9.789 -13.539 5.348 1 97.5 80 ARG B O 1
ATOM 1764 N N . GLU B 1 81 ? -11.766 -12.594 4.949 1 97.94 81 GLU B N 1
ATOM 1765 C CA . GLU B 1 81 ? -12.086 -13.57 3.908 1 97.94 81 GLU B CA 1
ATOM 1766 C C . GLU B 1 81 ? -11.109 -13.469 2.742 1 97.94 81 GLU B C 1
ATOM 1768 O O . GLU B 1 81 ? -10.633 -14.484 2.232 1 97.94 81 GLU B O 1
ATOM 1773 N N . LEU B 1 82 ? -10.836 -12.305 2.314 1 98.38 82 LEU B N 1
ATOM 1774 C CA . LEU B 1 82 ? -9.906 -12.07 1.221 1 98.38 82 LEU B CA 1
ATOM 1775 C C . LEU B 1 82 ? -8.523 -12.617 1.561 1 98.38 82 LEU B C 1
ATOM 1777 O O . LEU B 1 82 ? -7.914 -13.328 0.752 1 98.38 82 LEU B O 1
ATOM 1781 N N . THR B 1 83 ? -8.094 -12.281 2.76 1 96.5 83 THR B N 1
ATOM 1782 C CA . THR B 1 83 ? -6.762 -12.711 3.18 1 96.5 83 THR B CA 1
ATOM 1783 C C . THR B 1 83 ? -6.691 -14.234 3.283 1 96.5 83 THR B C 1
ATOM 1785 O O . THR B 1 83 ? -5.684 -14.836 2.918 1 96.5 83 THR B O 1
ATOM 1788 N N . ASN B 1 84 ? -7.73 -14.844 3.771 1 96.44 84 ASN B N 1
ATOM 1789 C CA . ASN B 1 84 ? -7.785 -16.297 3.83 1 96.44 84 ASN B CA 1
ATOM 1790 C C . ASN B 1 84 ? -7.746 -16.922 2.438 1 96.44 84 ASN B C 1
ATOM 1792 O O . ASN B 1 84 ? -7.039 -17.906 2.213 1 96.44 84 ASN B O 1
ATOM 1796 N N . ARG B 1 85 ? -8.438 -16.344 1.562 1 97.38 85 ARG B N 1
ATOM 1797 C CA . ARG B 1 85 ? -8.469 -16.859 0.197 1 97.38 85 ARG B CA 1
ATOM 1798 C C . ARG B 1 85 ? -7.102 -16.734 -0.467 1 97.38 85 ARG B C 1
ATOM 1800 O O . ARG B 1 85 ? -6.66 -17.656 -1.151 1 97.38 85 ARG B O 1
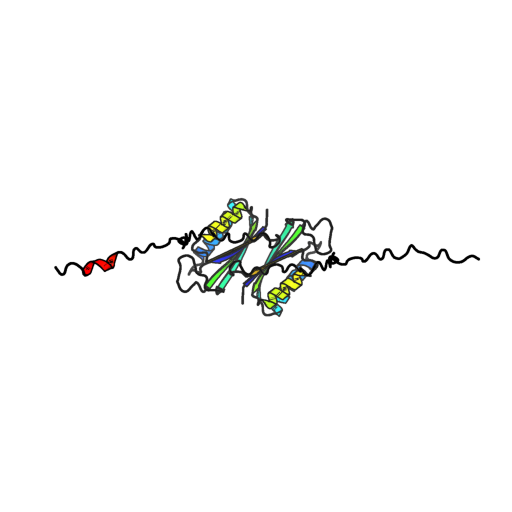ATOM 1807 N N . LEU B 1 86 ? -6.504 -15.633 -0.258 1 96.62 86 LEU B N 1
ATOM 1808 C CA . LEU B 1 86 ? -5.191 -15.414 -0.85 1 96.62 86 LEU B CA 1
ATOM 1809 C C . LEU B 1 86 ? -4.148 -16.344 -0.231 1 96.62 86 LEU B C 1
ATOM 1811 O O . LEU B 1 86 ? -3.229 -16.797 -0.915 1 96.62 86 LEU B O 1
ATOM 1815 N N . ARG B 1 87 ? -4.309 -16.609 1.023 1 93.69 87 ARG B N 1
ATOM 1816 C CA . ARG B 1 87 ? -3.367 -17.469 1.752 1 93.69 87 ARG B CA 1
ATOM 1817 C C . ARG B 1 87 ? -3.334 -18.875 1.169 1 93.69 87 ARG B C 1
ATOM 1819 O O . ARG B 1 87 ? -2.275 -19.5 1.115 1 93.69 87 ARG B O 1
ATOM 1826 N N . VAL B 1 88 ? -4.461 -19.391 0.752 1 93.19 88 VAL B N 1
ATOM 1827 C CA . VAL B 1 88 ? -4.539 -20.766 0.311 1 93.19 88 VAL B CA 1
ATOM 1828 C C . VAL B 1 88 ? -4.465 -20.828 -1.213 1 93.19 88 VAL B C 1
ATOM 1830 O O . VAL B 1 88 ? -4.492 -21.922 -1.799 1 93.19 88 VAL B O 1
ATOM 1833 N N . ASP B 1 89 ? -4.453 -19.766 -1.898 1 94.25 89 ASP B N 1
ATOM 1834 C CA . ASP B 1 89 ? -4.367 -19.734 -3.355 1 94.25 89 ASP B CA 1
ATOM 1835 C C . ASP B 1 89 ? -2.977 -20.141 -3.834 1 94.25 89 ASP B C 1
ATOM 1837 O O . ASP B 1 89 ? -1.983 -19.5 -3.496 1 94.25 89 ASP B O 1
ATOM 1841 N N . PRO B 1 90 ? -2.881 -21.172 -4.66 1 92.94 90 PRO B N 1
ATOM 1842 C CA . PRO B 1 90 ? -1.572 -21.688 -5.078 1 92.94 90 PRO B CA 1
ATOM 1843 C C . PRO B 1 90 ? -0.792 -20.688 -5.93 1 92.94 90 PRO B C 1
ATOM 1845 O O . PRO B 1 90 ? 0.421 -20.844 -6.105 1 92.94 90 PRO B O 1
ATOM 1848 N N . ARG B 1 91 ? -1.353 -19.734 -6.531 1 93.88 91 ARG B N 1
ATOM 1849 C CA . ARG B 1 91 ? -0.693 -18.75 -7.383 1 93.88 91 ARG B CA 1
ATOM 1850 C C . ARG B 1 91 ? -0 -17.672 -6.551 1 93.88 91 ARG B C 1
ATOM 1852 O O . ARG B 1 91 ? 0.839 -16.938 -7.059 1 93.88 91 ARG B O 1
ATOM 1859 N N . VAL B 1 92 ? -0.389 -17.578 -5.246 1 94.69 92 VAL B N 1
ATOM 1860 C CA . VAL B 1 92 ? 0.072 -16.469 -4.406 1 94.69 92 VAL B CA 1
ATOM 1861 C C . VAL B 1 92 ? 1.297 -16.906 -3.607 1 94.69 92 VAL B C 1
ATOM 1863 O O . VAL B 1 92 ? 1.256 -17.922 -2.902 1 94.69 92 VAL B O 1
ATOM 1866 N N . LEU B 1 93 ? 2.355 -16.125 -3.756 1 91.69 93 LEU B N 1
ATOM 1867 C CA . LEU B 1 93 ? 3.578 -16.406 -3.008 1 91.69 93 LEU B CA 1
ATOM 1868 C C . LEU B 1 93 ? 3.568 -15.672 -1.667 1 91.69 93 LEU B C 1
ATOM 1870 O O . LEU B 1 93 ? 3.992 -16.234 -0.652 1 91.69 93 LEU B O 1
ATOM 1874 N N . ARG B 1 94 ? 3.18 -14.438 -1.703 1 91.44 94 ARG B N 1
ATOM 1875 C CA . ARG B 1 94 ? 3.117 -13.57 -0.529 1 91.44 94 ARG B CA 1
ATOM 1876 C C . ARG B 1 94 ? 2.066 -12.477 -0.707 1 91.44 94 ARG B C 1
ATOM 1878 O O . ARG B 1 94 ? 1.85 -11.992 -1.819 1 91.44 94 ARG B O 1
ATOM 1885 N N . HIS B 1 95 ? 1.386 -12.141 0.385 1 93.38 95 HIS B N 1
ATOM 1886 C CA . HIS B 1 95 ? 0.484 -11 0.358 1 93.38 95 HIS B CA 1
ATOM 1887 C C . HIS B 1 95 ? 0.437 -10.305 1.714 1 93.38 95 HIS B C 1
ATOM 1889 O O . HIS B 1 95 ? 0.631 -10.938 2.752 1 93.38 95 HIS B O 1
ATOM 1895 N N . THR B 1 96 ? 0.271 -8.984 1.688 1 90.44 96 THR B N 1
ATOM 1896 C CA . THR B 1 96 ? 0.111 -8.156 2.877 1 90.44 96 THR B CA 1
ATOM 1897 C C . THR B 1 96 ? -1.029 -7.16 2.691 1 90.44 96 THR B C 1
ATOM 1899 O O . THR B 1 96 ? -1.137 -6.52 1.645 1 90.44 96 THR B O 1
ATOM 1902 N N . THR B 1 97 ? -1.913 -7.105 3.682 1 93.25 97 THR B N 1
ATOM 1903 C CA . THR B 1 97 ? -3 -6.133 3.676 1 93.25 97 THR B CA 1
ATOM 1904 C C . THR B 1 97 ? -2.895 -5.195 4.875 1 93.25 97 THR B C 1
ATOM 1906 O O . THR B 1 97 ? -2.764 -5.648 6.016 1 93.25 97 THR B O 1
ATOM 1909 N N . LEU B 1 98 ? -2.959 -3.92 4.602 1 88.94 98 LEU B N 1
ATOM 1910 C CA . LEU B 1 98 ? -2.832 -2.918 5.652 1 88.94 98 LEU B CA 1
ATOM 1911 C C . LEU B 1 98 ? -4.055 -2.01 5.688 1 88.94 98 LEU B C 1
ATOM 1913 O O . LEU B 1 98 ? -4.594 -1.642 4.641 1 88.94 98 LEU B O 1
ATOM 1917 N N . LEU B 1 99 ? -4.457 -1.711 6.926 1 89 99 LEU B N 1
ATOM 1918 C CA . LEU B 1 99 ? -5.426 -0.636 7.105 1 89 99 LEU B CA 1
ATOM 1919 C C . LEU B 1 99 ? -4.773 0.726 6.895 1 89 99 LEU B C 1
ATOM 1921 O O . LEU B 1 99 ? -3.828 1.083 7.602 1 89 99 LEU B O 1
ATOM 1925 N N . VAL B 1 100 ? -5.309 1.435 5.918 1 86.88 100 VAL B N 1
ATOM 1926 C CA . VAL B 1 100 ? -4.711 2.732 5.617 1 86.88 100 VAL B CA 1
ATOM 1927 C C . VAL B 1 100 ? -5.191 3.77 6.629 1 86.88 100 VAL B C 1
ATOM 1929 O O . VAL B 1 100 ? -6.395 3.916 6.855 1 86.88 100 VAL B O 1
ATOM 1932 N N . GLY B 1 101 ? -4.352 4.539 7.32 1 76.12 101 GLY B N 1
ATOM 1933 C CA . GLY B 1 101 ? -4.695 5.582 8.273 1 76.12 101 GLY B CA 1
ATOM 1934 C C . GLY B 1 101 ? -4.656 5.109 9.711 1 76.12 101 GLY B C 1
ATOM 1935 O O . GLY B 1 101 ? -4.801 5.914 10.641 1 76.12 101 GLY B O 1
ATOM 1936 N N . SER B 1 102 ? -4.742 3.744 9.891 1 68.81 102 SER B N 1
ATOM 1937 C CA . SER B 1 102 ? -4.688 3.299 11.281 1 68.81 102 SER B CA 1
ATOM 1938 C C . SER B 1 102 ? -3.26 3.326 11.82 1 68.81 102 SER B C 1
ATOM 1940 O O . SER B 1 102 ? -2.301 3.26 11.047 1 68.81 102 SER B O 1
ATOM 1942 N N . LYS B 1 103 ? -3.135 3.691 13.078 1 55.81 103 LYS B N 1
ATOM 1943 C CA . LYS B 1 103 ? -1.821 3.613 13.711 1 55.81 103 LYS B CA 1
ATOM 1944 C C . LYS B 1 103 ? -1.239 2.207 13.602 1 55.81 103 LYS B C 1
ATOM 1946 O O . LYS B 1 103 ? -1.982 1.229 13.477 1 55.81 103 LYS B O 1
ATOM 1951 N N . LEU B 1 104 ? -0.057 1.951 13.242 1 49.03 104 LEU B N 1
ATOM 1952 C CA . LEU B 1 104 ? 0.613 0.659 13.148 1 49.03 104 LEU B CA 1
ATOM 1953 C C . LEU B 1 104 ? 0.003 -0.343 14.125 1 49.03 104 LEU B C 1
ATOM 1955 O O . LEU B 1 104 ? 0.383 -1.516 14.133 1 49.03 104 LEU B O 1
ATOM 1959 N N . ARG B 1 105 ? -0.792 -0.033 15.148 1 40.53 105 ARG B N 1
ATOM 1960 C CA . ARG B 1 105 ? -0.983 -1.149 16.062 1 40.53 105 ARG B CA 1
ATOM 1961 C C . ARG B 1 105 ? -1.582 -2.354 15.352 1 40.53 105 ARG B C 1
ATOM 1963 O O . ARG B 1 105 ? -1.512 -3.479 15.852 1 40.53 105 ARG B O 1
ATOM 1970 N N . ASP B 1 106 ? -2.648 -2.238 14.633 1 38.59 106 ASP B N 1
ATOM 1971 C CA . ASP B 1 106 ? -3.48 -3.42 14.422 1 38.59 106 ASP B CA 1
ATOM 1972 C C . ASP B 1 106 ? -2.91 -4.297 13.312 1 38.59 106 ASP B C 1
ATOM 1974 O O . ASP B 1 106 ? -3.492 -4.395 12.227 1 38.59 106 ASP B O 1
ATOM 1978 N N . VAL B 1 107 ? -1.699 -4.219 12.945 1 35.75 107 VAL B N 1
ATOM 1979 C CA . VAL B 1 107 ? -1.254 -5.297 12.07 1 35.75 107 VAL B CA 1
ATOM 1980 C C . VAL B 1 107 ? -1.717 -6.641 12.625 1 35.75 107 VAL B C 1
ATOM 1982 O O . VAL B 1 107 ? -1.64 -6.879 13.836 1 35.75 107 VAL B O 1
ATOM 1985 N N . VAL B 1 108 ? -2.754 -7.215 12.086 1 34.16 108 VAL B N 1
ATOM 1986 C CA . VAL B 1 108 ? -3.113 -8.57 12.484 1 34.16 108 VAL B CA 1
ATOM 1987 C C . VAL B 1 108 ? -1.854 -9.43 12.594 1 34.16 108 VAL B C 1
ATOM 1989 O O . VAL B 1 108 ? -1.119 -9.586 11.617 1 34.16 108 VAL B O 1
ATOM 1992 N N . ALA B 1 109 ? -1.143 -9.438 13.688 1 31.92 109 ALA B N 1
ATOM 1993 C CA . ALA B 1 109 ? -0.055 -10.359 13.992 1 31.92 109 ALA B CA 1
ATOM 1994 C C . ALA B 1 109 ? -0.328 -11.734 13.391 1 31.92 109 ALA B C 1
ATOM 1996 O O . ALA B 1 109 ? -1.476 -12.188 13.344 1 31.92 109 ALA B O 1
ATOM 1997 N N . PRO B 1 110 ? 0.494 -12.094 12.406 1 29.83 110 PRO B N 1
ATOM 1998 C CA . PRO B 1 110 ? 0.296 -13.508 12.086 1 29.83 110 PRO B CA 1
ATOM 1999 C C . PRO B 1 110 ? 0.049 -14.359 13.32 1 29.83 110 PRO B C 1
ATOM 2001 O O . PRO B 1 110 ? 0.598 -14.078 14.391 1 29.83 110 PRO B O 1
ATOM 2004 N N . GLN B 1 111 ? -1.161 -14.586 13.633 1 29.67 111 GLN B N 1
ATOM 2005 C CA . GLN B 1 111 ? -1.385 -15.641 14.617 1 29.67 111 GLN B CA 1
ATOM 2006 C C . GLN B 1 111 ? -0.5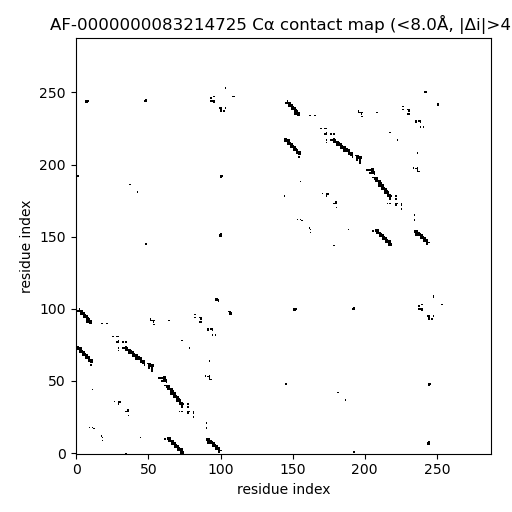29 -16.859 14.312 1 29.67 111 GLN B C 1
ATOM 2008 O O . GLN B 1 111 ? -0.565 -17.391 13.203 1 29.67 111 GLN B O 1
ATOM 2013 N N . TRP B 1 112 ? 0.751 -16.781 14.672 1 28.17 112 TRP B N 1
ATOM 2014 C CA . TRP B 1 112 ? 1.441 -18.078 14.656 1 28.17 112 TRP B CA 1
ATOM 2015 C C . TRP B 1 112 ? 0.543 -19.172 15.203 1 28.17 112 TRP B C 1
ATOM 2017 O O . TRP B 1 112 ? -0.292 -18.938 16.078 1 28.17 112 TRP B O 1
ATOM 2027 N N . ASN B 1 113 ? -0.082 -19.859 14.297 1 27.7 113 ASN B N 1
ATOM 2028 C CA . ASN B 1 113 ? -0.697 -21.094 14.758 1 27.7 113 ASN B CA 1
ATOM 2029 C C . ASN B 1 113 ? 0.182 -21.812 15.781 1 27.7 113 ASN B C 1
ATOM 2031 O O . ASN B 1 113 ? 1.178 -22.438 15.422 1 27.7 113 ASN B O 1
ATOM 2035 N N . THR B 1 114 ? 0.597 -21.016 16.781 1 31.25 114 THR B N 1
ATOM 2036 C CA . THR B 1 114 ? 1.345 -21.766 17.781 1 31.25 114 THR B CA 1
ATOM 2037 C C . THR B 1 114 ? 0.539 -22.969 18.266 1 31.25 114 THR B C 1
ATOM 2039 O O . THR B 1 114 ? 0.814 -23.516 19.328 1 31.25 114 THR B O 1
ATOM 2042 N N . THR B 1 115 ? -0.459 -23.375 17.484 1 32.47 115 THR B N 1
ATOM 2043 C CA . THR B 1 115 ? -1.005 -24.547 18.156 1 32.47 115 THR B CA 1
ATOM 2044 C C . THR B 1 115 ? 0.092 -25.562 18.438 1 32.47 115 THR B C 1
ATOM 2046 O O . THR B 1 115 ? -0.195 -26.703 18.812 1 32.47 115 THR B O 1
ATOM 2049 N N . LEU B 1 116 ? 1.285 -25.406 17.797 1 29.19 116 LEU B N 1
ATOM 2050 C CA . LEU B 1 116 ? 2.025 -26.609 18.156 1 29.19 116 LEU B CA 1
ATOM 2051 C C . LEU B 1 116 ? 2.361 -26.641 19.641 1 29.19 116 LEU B C 1
ATOM 2053 O O . LEU B 1 116 ? 3.164 -25.828 20.109 1 29.19 116 LEU B O 1
ATOM 2057 N N . ARG B 1 117 ? 1.356 -26.656 20.516 1 33.41 117 ARG B N 1
ATOM 2058 C CA . ARG B 1 117 ? 1.642 -27.031 21.891 1 33.41 117 ARG B CA 1
ATOM 2059 C C . ARG B 1 117 ? 2.711 -28.109 21.953 1 33.41 117 ARG B C 1
ATOM 2061 O O . ARG B 1 117 ? 2.547 -29.188 21.375 1 33.41 117 ARG B O 1
ATOM 2068 N N . PRO B 1 118 ? 3.99 -27.719 21.828 1 29.75 118 PRO B N 1
ATOM 2069 C CA . PRO B 1 118 ? 4.922 -28.844 22.031 1 29.75 118 PRO B CA 1
ATOM 2070 C C . PRO B 1 118 ? 4.484 -29.781 23.141 1 29.75 118 PRO B C 1
ATOM 2072 O O . PRO B 1 118 ? 4.305 -29.344 24.281 1 29.75 118 PRO B O 1
ATOM 2075 N N . SER B 1 119 ? 3.412 -30.484 22.922 1 33.44 119 SER B N 1
ATOM 2076 C CA . SER B 1 119 ? 3.145 -31.547 23.891 1 33.44 119 SER B CA 1
ATOM 2077 C C . SER B 1 119 ? 4.422 -32.281 24.25 1 33.44 119 SER B C 1
ATOM 2079 O O . SER B 1 119 ? 4.703 -33.344 23.688 1 33.44 119 SER B O 1
ATOM 2081 N N . LEU B 1 120 ? 5.621 -31.672 24.062 1 33.25 120 LEU B N 1
ATOM 2082 C CA . LEU B 1 120 ? 6.711 -32.562 24.438 1 33.25 120 LEU B CA 1
ATOM 2083 C C . LEU B 1 120 ? 6.566 -33.031 25.891 1 33.25 120 LEU B C 1
ATOM 2085 O O . LEU B 1 120 ? 6.617 -32.188 26.797 1 33.25 120 LEU B O 1
ATOM 2089 N N . ARG B 1 121 ? 5.586 -33.812 26.125 1 35.19 121 A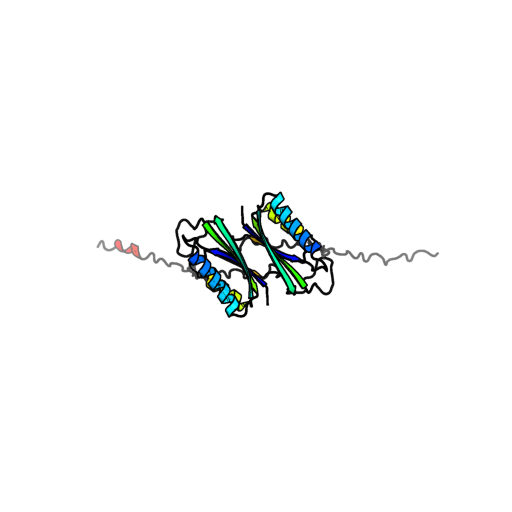RG B N 1
ATOM 2090 C CA . ARG B 1 121 ? 5.637 -34.594 27.344 1 35.19 121 ARG B CA 1
ATOM 2091 C C . ARG B 1 121 ? 7.062 -35.031 27.641 1 35.19 121 ARG B C 1
ATOM 2093 O O . ARG B 1 121 ? 7.617 -35.875 26.938 1 35.19 121 ARG B O 1
ATOM 2100 N N . LEU B 1 122 ? 7.953 -34.094 27.938 1 34.62 122 LEU B N 1
ATOM 2101 C CA . LEU B 1 122 ? 9.273 -34.469 28.406 1 34.62 122 LEU B CA 1
ATOM 2102 C C . LEU B 1 122 ? 9.156 -35.562 29.484 1 34.62 122 LEU B C 1
ATOM 2104 O O . LEU B 1 122 ? 8.32 -35.438 30.391 1 34.62 122 LEU B O 1
ATOM 2108 N N . PRO B 1 123 ? 9.445 -36.75 29.125 1 33.81 123 PRO B N 1
ATOM 2109 C CA . PRO B 1 123 ? 9.344 -37.812 30.125 1 33.81 123 PRO B CA 1
ATOM 2110 C C . PRO B 1 123 ? 9.883 -37.406 31.5 1 33.81 123 PRO B C 1
ATOM 2112 O O . PRO B 1 123 ? 10.797 -36.562 31.578 1 33.81 123 PRO B O 1
ATOM 2115 N N . ASN B 1 124 ? 9.008 -37 32.406 1 35.38 124 ASN B N 1
ATOM 2116 C CA . ASN B 1 124 ? 9.375 -36.75 33.781 1 35.38 124 ASN B CA 1
ATOM 2117 C C . ASN B 1 124 ? 10.578 -37.594 34.219 1 35.38 124 ASN B C 1
ATOM 2119 O O . ASN B 1 124 ? 10.617 -38.781 33.969 1 35.38 124 ASN B O 1
ATOM 2123 N N . ASP B 1 125 ? 11.727 -37 34.062 1 33.09 125 ASP B N 1
ATOM 2124 C CA . ASP B 1 125 ? 13.016 -37.594 34.375 1 33.09 125 ASP B CA 1
ATOM 2125 C C . ASP B 1 125 ? 12.914 -38.469 35.625 1 33.09 125 ASP B C 1
ATOM 2127 O O . ASP B 1 125 ? 13.883 -39.156 35.969 1 33.09 125 ASP B O 1
ATOM 2131 N N . ASP B 1 126 ? 11.906 -38.094 36.406 1 34.19 126 ASP B N 1
ATOM 2132 C CA . ASP B 1 126 ? 12.055 -38.781 37.688 1 34.19 126 ASP B CA 1
ATOM 2133 C C . ASP B 1 126 ? 11.82 -40.281 37.531 1 34.19 126 ASP B C 1
ATOM 2135 O O . ASP B 1 126 ? 11.617 -41 38.5 1 34.19 126 ASP B O 1
ATOM 2139 N N . GLU B 1 127 ? 11.32 -40.688 36.312 1 32.72 127 GLU B N 1
ATOM 2140 C CA . GLU B 1 127 ? 11.102 -42.125 36.406 1 32.72 127 GLU B CA 1
ATOM 2141 C C . GLU B 1 127 ? 12.414 -42.875 36.656 1 32.72 127 GLU B C 1
ATOM 2143 O O . GLU B 1 127 ? 13.305 -42.875 35.812 1 32.72 127 GLU B O 1
ATOM 2148 N N . LYS B 1 128 ? 12.75 -42.938 37.906 1 37.03 128 LYS B N 1
ATOM 2149 C CA . LYS B 1 128 ? 13.758 -43.812 38.5 1 37.03 128 LYS B CA 1
ATOM 2150 C C . LYS B 1 128 ? 13.789 -45.156 37.781 1 37.03 128 LYS B C 1
ATOM 2152 O O . LYS B 1 128 ? 12.797 -45.906 37.781 1 37.03 128 LYS B O 1
ATOM 2157 N N . VAL B 1 129 ? 14.289 -45.25 36.5 1 31.27 129 VAL B N 1
ATOM 2158 C CA . VAL B 1 129 ? 14.523 -46.5 35.812 1 31.27 129 VAL B CA 1
ATOM 2159 C C . VAL B 1 129 ? 15.102 -47.531 36.812 1 31.27 129 VAL B C 1
ATOM 2161 O O . VAL B 1 129 ? 16.203 -47.312 37.344 1 31.27 129 VAL B O 1
ATOM 2164 N N . ASP B 1 130 ? 14.32 -48 37.719 1 32.81 130 ASP B N 1
ATOM 2165 C CA . ASP B 1 130 ? 14.664 -49.188 38.5 1 32.81 130 ASP B CA 1
ATOM 2166 C C . ASP B 1 130 ? 15.234 -50.312 37.594 1 32.81 130 ASP B C 1
ATOM 2168 O O . ASP B 1 130 ? 14.492 -51.031 36.938 1 32.81 130 ASP B O 1
ATOM 2172 N N . THR B 1 131 ? 16.172 -49.938 36.75 1 32.41 131 THR B N 1
ATOM 2173 C CA . THR B 1 131 ? 16.922 -50.938 36 1 32.41 131 THR B CA 1
ATOM 2174 C C . THR B 1 131 ? 17.344 -52.094 36.906 1 32.41 131 THR B C 1
ATOM 2176 O O . THR B 1 131 ? 18.141 -51.906 37.812 1 32.41 131 THR B O 1
ATOM 2179 N N . HIS B 1 132 ? 16.438 -52.969 37.312 1 32.5 132 HIS B N 1
ATOM 2180 C CA . HIS B 1 132 ? 16.641 -54.281 37.875 1 32.5 132 HIS B CA 1
ATOM 2181 C C . HIS B 1 132 ? 17.812 -55.031 37.219 1 32.5 132 HIS B C 1
ATOM 2183 O O . HIS B 1 132 ? 17.766 -55.312 36.031 1 32.5 132 HIS B O 1
ATOM 2189 N N . GLN B 1 133 ? 19 -54.594 37.531 1 31.52 133 GLN B N 1
ATOM 2190 C CA . GLN B 1 133 ? 20.25 -55.344 37.375 1 31.52 133 GLN B CA 1
ATOM 2191 C C . GLN B 1 133 ? 20.031 -56.844 37.594 1 31.52 133 GLN B C 1
ATOM 2193 O O . GLN B 1 133 ? 20.266 -57.344 38.719 1 31.52 133 GLN B O 1
ATOM 2198 N N . ARG B 1 134 ? 18.812 -57.312 37.406 1 31.66 134 ARG B N 1
ATOM 2199 C CA . ARG B 1 134 ? 18.547 -58.688 37.781 1 31.66 134 ARG B CA 1
ATOM 2200 C C . ARG B 1 134 ? 19.406 -59.656 36.938 1 31.66 134 ARG B C 1
ATOM 2202 O O . ARG B 1 134 ? 19.578 -60.812 37.312 1 31.66 134 ARG B O 1
ATOM 2209 N N . ALA B 1 135 ? 19.688 -59.375 35.656 1 29.98 135 ALA B N 1
ATOM 2210 C CA . ALA B 1 135 ? 19.797 -60.531 34.781 1 29.98 135 ALA B CA 1
ATOM 2211 C C . ALA B 1 135 ? 21.016 -61.375 35.156 1 29.98 135 ALA B C 1
ATOM 2213 O O . ALA B 1 135 ? 21 -62.594 34.969 1 29.98 135 ALA B O 1
ATOM 2214 N N . LEU B 1 136 ? 22.094 -60.75 35.219 1 32.47 136 LEU B N 1
ATOM 2215 C CA . LEU B 1 136 ? 23.25 -61.531 34.781 1 32.47 136 LEU B CA 1
ATOM 2216 C C . LEU B 1 136 ? 23.594 -62.625 35.781 1 32.47 136 LEU B C 1
ATOM 2218 O O . LEU B 1 136 ? 24.594 -63.312 35.656 1 32.47 136 LEU B O 1
ATOM 2222 N N . ASP B 1 137 ? 23.031 -62.594 36.938 1 33.06 137 ASP B N 1
ATOM 2223 C CA . ASP B 1 137 ? 23.688 -63.5 37.875 1 33.06 137 ASP B CA 1
ATOM 2224 C C . ASP B 1 137 ? 23.453 -64.938 37.5 1 33.06 137 ASP B C 1
ATOM 2226 O O . ASP B 1 137 ? 23.703 -65.875 38.281 1 33.06 137 ASP B O 1
ATOM 2230 N N . HIS B 1 138 ? 22.703 -65.125 36.438 1 32.91 138 HIS B N 1
ATOM 2231 C CA . HIS B 1 138 ? 22.219 -66.5 36.312 1 32.91 138 HIS B CA 1
ATOM 2232 C C . HIS B 1 138 ? 23.375 -67.5 36.188 1 32.91 138 HIS B C 1
ATOM 2234 O O . HIS B 1 138 ? 23.172 -68.75 36.188 1 32.91 138 HIS B O 1
ATOM 2240 N N . ASP B 1 139 ? 24.391 -67.188 35.438 1 31.31 139 ASP B N 1
ATOM 2241 C CA . ASP B 1 139 ? 25 -68.312 34.781 1 31.31 139 ASP B CA 1
ATOM 2242 C C . ASP B 1 139 ? 25.703 -69.25 35.781 1 31.31 139 ASP B C 1
ATOM 2244 O O . ASP B 1 139 ? 26.156 -70.312 35.406 1 31.31 139 ASP B O 1
ATOM 2248 N N . HIS B 1 140 ? 26.219 -68.688 36.812 1 34.25 140 HIS B N 1
ATOM 2249 C CA . HIS B 1 140 ? 27.328 -69.5 37.281 1 34.25 140 HIS B CA 1
ATOM 2250 C C . HIS B 1 140 ? 26.828 -70.812 37.875 1 34.25 140 HIS B C 1
ATOM 2252 O O . HIS B 1 140 ? 27.609 -71.688 38.312 1 34.25 140 HIS B O 1
ATOM 2258 N N . ALA B 1 141 ? 25.688 -70.875 38.5 1 32.53 141 ALA B N 1
ATOM 2259 C CA . ALA B 1 141 ? 25.688 -71.812 39.562 1 32.53 141 ALA B CA 1
ATOM 2260 C C . ALA B 1 141 ? 25.703 -73.25 39 1 32.53 141 ALA B C 1
ATOM 2262 O O . ALA B 1 141 ? 25.906 -74.25 39.719 1 32.53 141 ALA B O 1
ATOM 2263 N N . THR B 1 142 ? 25.125 -73.438 37.75 1 30.36 142 THR B N 1
ATOM 2264 C CA . THR B 1 142 ? 24.703 -74.812 37.656 1 30.36 142 THR B CA 1
ATOM 2265 C C . THR B 1 142 ? 25.891 -75.75 37.344 1 30.36 142 THR B C 1
ATOM 2267 O O . THR B 1 142 ? 26.156 -76.062 36.188 1 30.36 142 THR B O 1
ATOM 2270 N N . SER B 1 143 ? 27.141 -75.375 37.781 1 31.53 143 SER B N 1
ATOM 2271 C CA . SER B 1 143 ? 28.172 -76.375 37.5 1 31.53 143 SER B CA 1
ATOM 2272 C C . SER B 1 143 ? 27.844 -77.75 38.188 1 31.53 143 SER B C 1
ATOM 2274 O O . SER B 1 143 ? 28.531 -78.75 37.969 1 31.53 143 SER B O 1
ATOM 2276 N N . GLN B 1 144 ? 26.766 -77.938 38.906 1 25.89 144 GLN B N 1
ATOM 2277 C CA . GLN B 1 144 ? 26.797 -79.312 39.344 1 25.89 144 GLN B CA 1
ATOM 2278 C C . GLN B 1 144 ? 26.422 -80.25 38.188 1 25.89 144 GLN B C 1
ATOM 2280 O O . GLN B 1 144 ? 25.531 -80 37.406 1 25.89 144 GLN B O 1
#